Protein AF-A0AAD9QFM6-F1 (afdb_monomer_lite)

Radius of gyration: 26.74 Å; chains: 1; bounding box: 71×68×69 Å

pLDDT: mean 71.17, std 21.09, range [20.44, 95.56]

Secondary structure (DSSP, 8-state):
----------S----TT-SS-EEEEEESSSS-EEEEEEEETT-SSEEEEHHHHHHHTT-SS---B----EEEPTTS-EEE--EEEEEEEEETTEEEEEEEEEESSSPPPEEEHHHHHHTTSS----------SS----THHHHHTGGGGSSS---SS-------TT--S---------TTGGG-S---S-SSHHHHS--HHHHHHHHHHHHT-HHHHHHHHHHHH---SSGGGS-TTTGGGGGGGGGEEEETTEEEETTEEE--HHHHHHHHHHHHTT---HHHHHHHHHTTEE-TTHHHHHHHHHHT-HHHHHHHHHHHTT--

InterPro domains:
  IPR041588 Integrase zinc-binding domain [PF17921] (263-317)

Organism: Acropora cervicornis (NCBI:txid6130)

Sequence (324 aa):
MYKRSSELGADGKIDARNKQGSSVVETDENWETLVQCQLDTGATCNVMSFDKLCEIKQSGKPGMQPTTSKLRLYDGSMVQALGECDLQCKYKGNQHLLNFKIISGSQQPLLSGETCTGMGLITVHVVNSINMSQASMPLDVLTKYKDVFEGLGCLPGEYHLEVDPSCTDPPKHCSRPEHEEVCRLNLESVNAAEFLRISSDGLKNIQRLTEADNQLQLLRMTVLRGWPETKQEIEPLIAEYWTYRDEIGVYNGVLYKGDRVIVPTALRREMMKRIHASHQGQQACLRRATGALFWPGMSSQIKEAVSNCSLCAEYQTQRSRKNH

Foldseek 3Di:
DDDDDDDDDPDPDPPQPPPFLWDWWQFDPVSPDTAIAGEDAPDPAKADEPVVQCVRVVHPDDDFADDQDWDQDPVRDIFGFPGKDWTWIDDPRDIDTGIYGYGHDDDGIYDYSVRCCVNVVDPPPPPPPDPDPDDDDPPPPCVVVVVCVPDPRDDPDDDDDDDDPVCPDDPPPLPPPPVPPVPDDDDDDDDLLVVLVPRPVSVVVQLVLCVVAPLSVLVQVCLVVDPDPDLVPDDPSPSLCVVQSSQWDADPNFIDRRQATEGRPVCLVVNLCSLPVVLQELVSSLVSCVVHHDDRCSSVSSNVSLVPDPSNVVNVVVVVVVVD

Structure (mmCIF, N/CA/C/O backbone):
data_AF-A0AAD9QFM6-F1
#
_entry.id   AF-A0AAD9QFM6-F1
#
loop_
_atom_site.group_PDB
_atom_site.id
_atom_site.type_symbol
_atom_site.label_atom_id
_atom_site.label_alt_id
_atom_site.label_comp_id
_atom_site.label_asym_id
_atom_site.label_entity_id
_atom_site.label_seq_id
_atom_site.pdbx_PDB_ins_code
_atom_site.Cartn_x
_atom_site.Cartn_y
_atom_site.Cartn_z
_atom_site.occupancy
_atom_site.B_iso_or_equiv
_atom_site.auth_seq_id
_atom_site.auth_comp_id
_atom_site.auth_asym_id
_atom_site.auth_atom_id
_atom_site.pdbx_PDB_model_num
ATOM 1 N N . MET A 1 1 ? -31.263 30.278 0.576 1.00 31.59 1 MET A N 1
ATOM 2 C CA . MET A 1 1 ? -32.022 29.096 1.036 1.00 31.59 1 MET A CA 1
ATOM 3 C C . MET A 1 1 ? -31.603 27.911 0.182 1.00 31.59 1 MET A C 1
ATOM 5 O O . MET A 1 1 ? -32.040 27.799 -0.954 1.00 31.59 1 MET A O 1
ATOM 9 N N . TYR A 1 2 ? -30.658 27.111 0.674 1.00 20.44 2 TYR A N 1
ATOM 10 C CA . TYR A 1 2 ? -30.119 25.966 -0.058 1.00 20.44 2 TYR A CA 1
ATOM 11 C C . TYR A 1 2 ? -30.991 24.730 0.190 1.00 20.44 2 TYR A C 1
ATOM 13 O O . TYR A 1 2 ? -31.122 24.278 1.321 1.00 20.44 2 TYR A O 1
ATOM 21 N N . LYS A 1 3 ? -31.557 24.182 -0.887 1.00 24.42 3 LYS A N 1
ATOM 22 C CA . LYS A 1 3 ? -31.909 22.764 -1.009 1.00 24.42 3 LYS A CA 1
ATOM 23 C C . LYS A 1 3 ? -30.870 22.127 -1.927 1.00 24.42 3 LYS A C 1
ATOM 25 O O . LYS A 1 3 ? -30.669 22.632 -3.029 1.00 24.42 3 LYS A O 1
ATOM 30 N N . ARG A 1 4 ? -30.290 20.999 -1.523 1.00 22.81 4 ARG A N 1
ATOM 31 C CA . ARG A 1 4 ? -29.883 19.935 -2.450 1.00 22.81 4 ARG A CA 1
ATOM 32 C C . ARG A 1 4 ? -29.953 18.594 -1.732 1.00 22.81 4 ARG A C 1
ATOM 34 O O . ARG A 1 4 ? -29.189 18.330 -0.812 1.00 22.81 4 ARG A O 1
ATOM 41 N N . SER A 1 5 ? -30.930 17.806 -2.158 1.00 23.50 5 SER A N 1
ATOM 42 C CA . SER A 1 5 ? -31.033 16.378 -1.903 1.00 23.50 5 SER A CA 1
ATOM 43 C C . SER A 1 5 ? -30.154 15.605 -2.885 1.00 23.50 5 SER A C 1
ATOM 45 O O . SER A 1 5 ? -29.892 16.087 -3.986 1.00 23.50 5 SER A O 1
ATOM 47 N N . SER A 1 6 ? -29.823 14.390 -2.439 1.00 26.39 6 SER A N 1
ATOM 48 C CA . SER A 1 6 ? -29.461 13.179 -3.185 1.00 26.39 6 SER A CA 1
ATOM 49 C C . SER A 1 6 ? -28.177 13.192 -4.011 1.00 26.39 6 SER A C 1
ATOM 51 O O . SER A 1 6 ? -28.136 13.785 -5.079 1.00 26.39 6 SER A O 1
ATOM 53 N N . GLU A 1 7 ? -27.213 12.376 -3.579 1.00 25.12 7 GLU A N 1
ATOM 54 C CA . GLU A 1 7 ? -26.834 11.180 -4.341 1.00 25.12 7 GLU A CA 1
ATOM 55 C C . GLU A 1 7 ? -26.183 10.135 -3.420 1.00 25.12 7 GLU A C 1
ATOM 57 O O . GLU A 1 7 ? -25.244 10.413 -2.676 1.00 25.12 7 GLU A O 1
ATOM 62 N N . LEU A 1 8 ? -26.766 8.934 -3.444 1.00 29.81 8 LEU A N 1
ATOM 63 C CA . LEU A 1 8 ? -26.258 7.711 -2.838 1.00 29.81 8 LEU A CA 1
ATOM 64 C C . LEU A 1 8 ? -24.982 7.272 -3.564 1.00 29.81 8 LEU A C 1
ATOM 66 O O . LEU A 1 8 ? -24.991 7.094 -4.778 1.00 29.81 8 LEU A O 1
ATOM 70 N N . GLY A 1 9 ? -23.922 7.016 -2.803 1.00 25.25 9 GLY A N 1
ATOM 71 C CA . GLY A 1 9 ? -22.756 6.250 -3.235 1.00 25.25 9 GLY A CA 1
ATOM 72 C C . GLY A 1 9 ? -22.675 4.954 -2.438 1.00 25.25 9 GLY A C 1
ATOM 73 O O . GLY A 1 9 ? -21.814 4.809 -1.577 1.00 25.25 9 GLY A O 1
ATOM 74 N N . ALA A 1 10 ? -23.616 4.042 -2.682 1.00 30.64 10 ALA A N 1
ATOM 75 C CA . ALA A 1 10 ? -23.521 2.657 -2.249 1.00 30.64 10 ALA A CA 1
ATOM 76 C C . ALA A 1 10 ? -22.511 1.959 -3.162 1.00 30.64 10 ALA A C 1
ATOM 78 O O . ALA A 1 10 ? -22.858 1.593 -4.272 1.00 30.64 10 ALA A O 1
ATOM 79 N N . ASP A 1 11 ? -21.254 1.883 -2.734 1.00 26.08 11 ASP A N 1
ATOM 80 C CA . ASP A 1 11 ? -20.303 0.843 -3.126 1.00 26.08 11 ASP A CA 1
ATOM 81 C C . ASP A 1 11 ? -19.011 1.065 -2.348 1.00 26.08 11 ASP A C 1
ATOM 83 O O . ASP A 1 11 ? -18.401 2.133 -2.410 1.00 26.08 11 ASP A O 1
ATOM 87 N N . GLY A 1 12 ? -18.595 0.041 -1.603 1.00 32.97 12 GLY A N 1
ATOM 88 C CA . GLY A 1 12 ? -17.368 0.015 -0.814 1.00 32.97 12 GLY A CA 1
ATOM 89 C C . GLY A 1 12 ? -16.111 0.099 -1.677 1.00 32.97 12 GLY A C 1
ATOM 90 O O . GLY A 1 12 ? -15.371 -0.873 -1.809 1.00 32.97 12 GLY A O 1
ATOM 91 N N . LYS A 1 13 ? -15.841 1.278 -2.235 1.00 24.27 13 LYS A N 1
ATOM 92 C CA . LYS A 1 13 ? -14.540 1.659 -2.765 1.00 24.27 13 LYS A CA 1
ATOM 93 C C . LYS A 1 13 ? -13.751 2.302 -1.641 1.00 24.27 13 LYS A C 1
ATOM 95 O O . LYS A 1 13 ? -14.141 3.317 -1.080 1.00 24.27 13 LYS A O 1
ATOM 100 N N . ILE A 1 14 ? -12.616 1.685 -1.348 1.00 32.84 14 ILE A N 1
ATOM 101 C CA . ILE A 1 14 ? -11.506 2.268 -0.600 1.00 32.84 14 ILE A CA 1
ATOM 102 C C . ILE A 1 14 ? -11.164 3.614 -1.257 1.00 32.84 14 ILE A C 1
ATOM 104 O O . ILE A 1 14 ? -10.519 3.646 -2.315 1.00 32.84 14 ILE A O 1
ATOM 108 N N . ASP A 1 15 ? -11.679 4.698 -0.667 1.00 30.05 15 ASP A N 1
ATOM 109 C CA . ASP A 1 15 ? -11.383 6.072 -1.052 1.00 30.05 15 ASP A CA 1
ATOM 110 C C . ASP A 1 15 ? -9.945 6.347 -0.649 1.00 30.05 15 ASP A C 1
ATOM 112 O O . ASP A 1 15 ? -9.576 6.486 0.519 1.00 30.05 15 ASP A O 1
ATOM 116 N N . ALA A 1 16 ? -9.086 6.327 -1.650 1.00 32.59 16 ALA A N 1
ATOM 117 C CA . ALA A 1 16 ? -7.664 6.260 -1.446 1.00 32.59 16 ALA A CA 1
ATOM 118 C C . ALA A 1 16 ? -7.040 7.661 -1.303 1.00 32.59 16 ALA A C 1
ATOM 120 O O . ALA A 1 16 ? -5.919 7.919 -1.748 1.00 32.59 16 ALA A O 1
ATOM 121 N N . ARG A 1 17 ? -7.796 8.555 -0.654 1.00 31.19 17 ARG A N 1
ATOM 122 C CA . ARG A 1 17 ? -7.387 9.882 -0.179 1.00 31.19 17 ARG A CA 1
ATOM 123 C C . ARG A 1 17 ? -7.079 9.916 1.320 1.00 31.19 17 ARG A C 1
ATOM 125 O O . ARG A 1 17 ? -6.485 10.893 1.768 1.00 31.19 17 ARG A O 1
ATOM 132 N N . ASN A 1 18 ? -7.409 8.871 2.084 1.00 35.62 18 ASN A N 1
ATOM 133 C CA . ASN A 1 18 ? -7.131 8.830 3.519 1.00 35.62 18 ASN A CA 1
ATOM 134 C C . ASN A 1 18 ? -5.796 8.110 3.792 1.00 35.62 18 ASN A C 1
ATOM 136 O O . ASN A 1 18 ? -5.703 6.888 3.733 1.00 35.62 18 ASN A O 1
ATOM 140 N N . LYS A 1 19 ? -4.730 8.888 4.011 1.00 37.84 19 LYS A N 1
ATOM 141 C CA . LYS A 1 19 ? -3.330 8.424 4.129 1.00 37.84 19 LYS A CA 1
ATOM 142 C C . LYS A 1 19 ? -2.979 7.733 5.459 1.00 37.84 19 LYS A C 1
ATOM 144 O O . LYS A 1 19 ? -1.814 7.455 5.708 1.00 37.84 19 LYS A O 1
ATOM 149 N N . GLN A 1 20 ? -3.971 7.408 6.276 1.00 47.69 20 GLN A N 1
ATOM 150 C CA . GLN A 1 20 ? -3.873 6.474 7.394 1.00 47.69 20 GLN A CA 1
ATOM 151 C C . GLN A 1 20 ? -5.040 5.511 7.216 1.00 47.69 20 GLN A C 1
ATOM 153 O O . GLN A 1 20 ? -6.180 5.967 7.076 1.00 47.69 20 GLN A O 1
ATOM 158 N N . GLY A 1 21 ? -4.761 4.205 7.148 1.00 64.50 21 GLY A N 1
ATOM 159 C CA . GLY A 1 2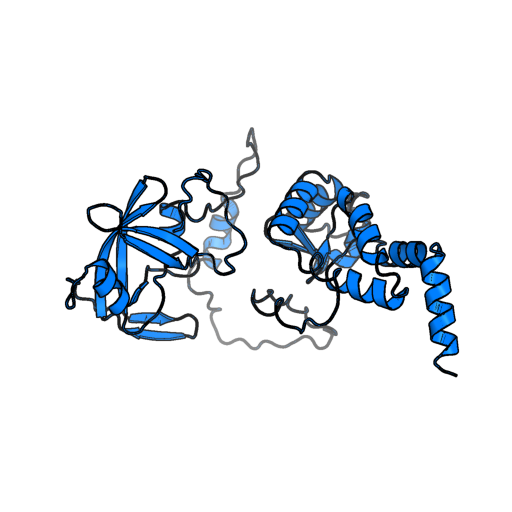1 ? -5.807 3.188 7.089 1.00 64.50 21 GLY A CA 1
ATOM 160 C C . GLY A 1 21 ? -6.765 3.444 8.241 1.00 64.50 21 GLY A C 1
ATOM 161 O O . GLY A 1 21 ? -6.399 3.284 9.395 1.00 64.50 21 GLY A O 1
ATOM 162 N N . SER A 1 22 ? -7.947 3.959 7.941 1.00 75.44 22 SER A N 1
ATOM 163 C CA . SER A 1 22 ? -8.951 4.302 8.935 1.00 75.44 22 SER A CA 1
ATOM 164 C C . SER A 1 22 ? -10.303 3.892 8.398 1.00 75.44 22 SER A C 1
ATOM 166 O O . SER A 1 22 ? -10.545 3.896 7.188 1.00 75.44 22 SER A O 1
ATOM 168 N N . SER A 1 23 ? -11.169 3.470 9.302 1.00 82.94 23 SER A N 1
ATOM 169 C CA . SER A 1 23 ? -12.522 3.063 8.970 1.00 82.94 23 SER A CA 1
ATOM 170 C C . SER A 1 23 ? -13.498 3.652 9.959 1.00 82.94 23 SER A C 1
ATOM 172 O O . SER A 1 23 ? -13.123 4.049 11.058 1.00 82.94 23 SER A O 1
ATOM 174 N N . VAL A 1 24 ? -14.753 3.720 9.545 1.00 86.75 24 VAL A N 1
ATOM 175 C CA . VAL A 1 24 ? -15.836 4.205 10.387 1.00 86.75 24 VAL A CA 1
ATOM 176 C C . VAL A 1 24 ? -16.644 3.002 10.833 1.00 86.75 24 VAL A C 1
ATOM 178 O O . VAL A 1 24 ? -17.086 2.210 9.999 1.00 86.75 24 VAL A O 1
ATOM 181 N N . VAL A 1 25 ? -16.814 2.870 12.143 1.00 88.44 25 VAL A N 1
ATOM 182 C CA . VAL A 1 25 ? -17.727 1.902 12.747 1.00 88.44 25 VAL A CA 1
ATOM 183 C C . VAL A 1 25 ? -18.938 2.643 13.298 1.00 88.44 25 VAL A C 1
ATOM 185 O O . VAL A 1 25 ? -18.810 3.724 13.871 1.00 88.44 25 VAL A O 1
ATOM 188 N N . GLU A 1 26 ? -20.115 2.068 13.093 1.00 90.12 26 GLU A N 1
ATOM 189 C CA . GLU A 1 26 ? -21.359 2.516 13.716 1.00 90.12 26 GLU A CA 1
ATOM 190 C C . GLU A 1 26 ? -21.404 1.946 15.141 1.00 90.12 26 GLU A C 1
ATOM 192 O O . GLU A 1 26 ? -21.047 0.789 15.350 1.00 90.12 26 GLU A O 1
ATOM 197 N N . THR A 1 27 ? -21.827 2.721 16.130 1.00 90.19 27 THR A N 1
ATOM 198 C CA . THR A 1 27 ? -22.023 2.268 17.518 1.00 90.19 27 THR A CA 1
ATOM 199 C C . THR A 1 27 ? -23.278 2.914 18.100 1.00 90.19 27 THR A C 1
ATOM 201 O O . THR A 1 27 ? -23.984 3.578 17.354 1.00 90.19 27 THR A O 1
ATOM 204 N N . ASP A 1 28 ? -23.510 2.746 19.405 1.00 84.06 28 ASP A N 1
ATOM 205 C CA . ASP A 1 28 ? -24.742 3.041 20.149 1.00 84.06 28 ASP A CA 1
ATOM 206 C C . ASP A 1 28 ? -25.899 2.056 19.888 1.00 84.06 28 ASP A C 1
ATOM 208 O O . ASP A 1 28 ? -25.755 1.084 19.149 1.00 84.06 28 ASP A O 1
ATOM 212 N N . GLU A 1 29 ? -27.021 2.248 20.589 1.00 83.12 29 GLU A N 1
ATOM 213 C CA . GLU A 1 29 ? -28.195 1.364 20.510 1.00 83.12 29 GLU A CA 1
ATOM 214 C C . GLU A 1 29 ? -28.931 1.462 19.158 1.00 83.12 29 GLU A C 1
ATOM 216 O O . GLU A 1 29 ? -29.588 0.505 18.744 1.00 83.12 29 GLU A O 1
ATOM 221 N N . ASN A 1 30 ? -28.792 2.591 18.455 1.00 84.88 30 ASN A N 1
ATOM 222 C CA . ASN A 1 30 ? -29.472 2.916 17.199 1.00 84.88 30 ASN A CA 1
ATOM 223 C C . ASN A 1 30 ? -28.549 2.864 15.965 1.00 84.88 30 ASN A C 1
ATOM 225 O O . ASN A 1 30 ? -29.042 2.988 14.843 1.00 84.88 30 ASN A O 1
ATOM 229 N N . TRP A 1 31 ? -27.243 2.636 16.141 1.00 88.38 31 TRP A N 1
ATOM 230 C CA . TRP A 1 31 ? -26.212 2.660 15.095 1.00 88.38 31 TRP A CA 1
ATOM 231 C C . TRP A 1 31 ? -26.016 4.034 14.436 1.00 88.38 31 TRP A C 1
ATOM 233 O O . TRP A 1 31 ? -25.630 4.111 13.268 1.00 88.38 31 TRP A O 1
ATOM 243 N N . GLU A 1 32 ? -26.285 5.119 15.165 1.00 86.44 32 GLU A N 1
ATOM 244 C CA . GLU A 1 32 ? -26.204 6.492 14.638 1.00 86.44 32 GLU A CA 1
ATOM 245 C C . GLU A 1 32 ? -24.851 7.153 14.926 1.00 86.44 32 GLU A C 1
ATOM 247 O O . GLU A 1 32 ? -24.374 7.988 14.150 1.00 86.44 32 GLU A O 1
ATOM 252 N N . THR A 1 33 ? -24.197 6.764 16.021 1.00 86.38 33 THR A N 1
ATOM 253 C CA . THR A 1 33 ? -22.888 7.291 16.395 1.00 86.38 33 THR A CA 1
ATOM 254 C C . THR A 1 33 ? -21.806 6.683 15.510 1.00 86.38 33 THR A C 1
ATOM 256 O O . THR A 1 33 ? -21.520 5.488 15.560 1.00 86.38 33 THR A O 1
ATOM 259 N N . LEU A 1 34 ? -21.158 7.529 14.712 1.00 88.12 34 LEU A N 1
ATOM 260 C CA . LEU A 1 34 ? -20.063 7.140 13.828 1.00 88.12 34 LEU A CA 1
ATOM 261 C C . LEU A 1 34 ? -18.714 7.381 14.503 1.00 88.12 34 LEU A C 1
ATOM 263 O O . LEU A 1 34 ? -18.361 8.513 14.839 1.00 88.12 34 LEU A O 1
ATOM 267 N N . VAL A 1 35 ? -17.926 6.320 14.655 1.00 88.00 35 VAL A N 1
ATOM 268 C CA . VAL A 1 35 ? -16.596 6.378 15.262 1.00 88.00 35 VAL A CA 1
ATOM 269 C C . VAL A 1 35 ? -15.550 6.098 14.196 1.00 88.00 35 VAL A C 1
ATOM 271 O O . VAL A 1 35 ? -15.473 4.999 13.652 1.00 88.00 35 VAL A O 1
ATOM 274 N N . GLN A 1 36 ? -14.731 7.104 13.893 1.00 89.38 36 GLN A N 1
ATOM 275 C CA . GLN A 1 36 ? -13.569 6.930 13.031 1.00 89.38 36 GLN A CA 1
ATOM 276 C C . GLN A 1 36 ? -12.432 6.291 13.830 1.00 89.38 36 GLN A C 1
ATOM 278 O O . GLN A 1 36 ? -11.936 6.882 14.791 1.00 89.38 36 GLN A O 1
ATOM 283 N N . CYS A 1 37 ? -12.009 5.109 13.399 1.00 88.31 37 CYS A N 1
ATOM 284 C CA . CYS A 1 37 ? -10.926 4.351 14.002 1.00 88.31 37 CYS A CA 1
ATOM 285 C C . CYS A 1 37 ? -9.737 4.240 13.049 1.00 88.31 37 CYS A C 1
ATOM 287 O O . CYS A 1 37 ? -9.914 4.019 11.849 1.00 88.31 37 CYS A O 1
ATOM 289 N N . GLN A 1 38 ? -8.527 4.323 13.590 1.00 89.75 38 GLN A N 1
ATOM 290 C CA . GLN A 1 38 ? -7.296 3.953 12.900 1.00 89.75 38 GLN A CA 1
ATOM 291 C C . GLN A 1 38 ? -7.152 2.429 12.881 1.00 89.75 38 GLN A C 1
ATOM 293 O O . GLN A 1 38 ? -7.460 1.754 13.861 1.00 89.75 38 GLN A O 1
ATOM 298 N N . LEU A 1 39 ? -6.715 1.885 11.752 1.00 87.62 39 LEU A N 1
ATOM 299 C CA . LEU A 1 39 ? -6.469 0.463 11.557 1.00 87.62 39 LEU A CA 1
ATOM 300 C C . LEU A 1 39 ? -4.980 0.210 11.761 1.00 87.62 39 LEU A C 1
ATOM 302 O O . LEU A 1 39 ? -4.164 0.674 10.962 1.00 87.62 39 LEU A O 1
ATOM 306 N N . ASP A 1 40 ? -4.634 -0.536 12.804 1.00 83.56 40 ASP A N 1
ATOM 307 C CA . ASP A 1 40 ? -3.248 -0.872 13.106 1.00 83.56 40 ASP A CA 1
ATOM 308 C C . ASP A 1 40 ? -3.071 -2.390 13.155 1.00 83.56 40 ASP A C 1
AT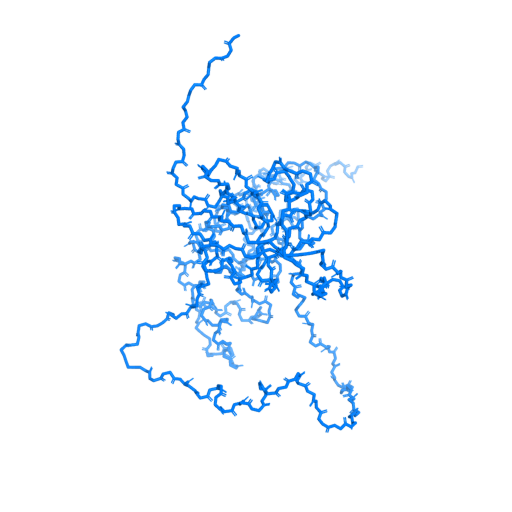OM 310 O O . ASP A 1 40 ? -3.428 -3.068 14.119 1.00 83.56 40 ASP A O 1
ATOM 314 N N . THR A 1 41 ? -2.485 -2.935 12.088 1.00 75.75 41 THR A N 1
ATOM 315 C CA . THR A 1 41 ? -2.183 -4.366 11.976 1.00 75.75 41 THR A CA 1
ATOM 316 C C . THR A 1 41 ? -1.094 -4.839 12.934 1.00 75.75 41 THR A C 1
ATOM 318 O O . THR A 1 41 ? -0.984 -6.041 13.155 1.00 75.75 41 THR A O 1
ATOM 321 N N . GLY A 1 42 ? -0.269 -3.929 13.461 1.00 77.38 42 GLY A N 1
ATOM 322 C CA . GLY A 1 42 ? 0.782 -4.239 14.431 1.00 77.38 42 GLY A CA 1
ATOM 323 C C . GLY A 1 42 ? 0.294 -4.213 15.879 1.00 77.38 42 GLY A C 1
ATOM 324 O O . GLY A 1 42 ? 0.966 -4.748 16.761 1.00 77.38 42 GLY A O 1
ATOM 325 N N . ALA A 1 43 ? -0.876 -3.625 16.135 1.00 82.50 43 ALA A N 1
ATOM 326 C CA . ALA A 1 43 ? -1.446 -3.551 17.469 1.00 82.50 43 ALA A CA 1
ATOM 327 C C . ALA A 1 43 ? -2.101 -4.871 17.894 1.00 82.50 43 ALA A C 1
ATOM 329 O O . ALA A 1 43 ? -2.829 -5.515 17.135 1.00 82.50 43 ALA A O 1
ATOM 330 N N . THR A 1 44 ? -1.892 -5.232 19.161 1.00 86.56 44 THR A N 1
ATOM 331 C CA . THR A 1 44 ? -2.439 -6.444 19.792 1.00 86.56 44 THR A CA 1
ATOM 332 C C . THR A 1 44 ? -3.800 -6.229 20.451 1.00 86.56 44 THR A C 1
ATOM 334 O O . THR A 1 44 ? -4.487 -7.196 20.757 1.00 86.56 44 THR A O 1
ATOM 337 N N . CYS A 1 45 ? -4.215 -4.982 20.685 1.00 89.62 45 CYS A N 1
ATOM 338 C CA . CYS A 1 45 ? -5.491 -4.664 21.325 1.00 89.62 45 CYS A CA 1
ATOM 339 C C . CYS A 1 45 ? -6.096 -3.371 20.773 1.00 89.62 45 CYS A C 1
ATOM 341 O O . CYS A 1 45 ? -5.384 -2.533 20.218 1.00 89.62 45 CYS A O 1
ATOM 343 N N . ASN A 1 46 ? -7.416 -3.225 20.910 1.00 93.38 46 ASN A N 1
ATOM 344 C CA . ASN A 1 46 ? -8.098 -1.987 20.550 1.00 93.38 46 ASN A CA 1
ATOM 345 C C . ASN A 1 46 ? -7.908 -0.958 21.664 1.00 93.38 46 ASN A C 1
ATOM 347 O O . ASN A 1 46 ? -7.972 -1.296 22.850 1.00 93.38 46 ASN A O 1
ATOM 351 N N . VAL A 1 47 ? -7.722 0.303 21.287 1.00 93.12 47 VAL A N 1
ATOM 352 C CA . VAL A 1 47 ? -7.455 1.392 22.232 1.00 93.12 47 VAL A CA 1
ATOM 353 C C . VAL A 1 47 ? -8.374 2.568 21.937 1.00 93.12 47 VAL A C 1
ATOM 355 O O . VAL A 1 47 ? -8.630 2.889 20.779 1.00 93.12 47 VAL A O 1
ATOM 358 N N . MET A 1 48 ? -8.890 3.214 22.980 1.00 93.44 48 MET A N 1
ATOM 359 C CA . MET A 1 48 ? -9.745 4.396 22.862 1.00 93.44 48 MET A CA 1
ATOM 360 C C . MET A 1 48 ? -9.442 5.393 23.984 1.00 93.44 48 MET A C 1
ATOM 362 O O . MET A 1 48 ? -9.122 5.009 25.107 1.00 93.44 48 MET A O 1
ATOM 366 N N . SER A 1 49 ? -9.544 6.686 23.688 1.00 92.44 49 SER A N 1
ATOM 367 C CA . SER A 1 49 ? -9.440 7.736 24.701 1.00 92.44 49 SER A CA 1
ATOM 368 C C . SER A 1 49 ? -10.687 7.801 25.583 1.00 92.44 49 SER A C 1
ATOM 370 O O . SER A 1 49 ? -11.812 7.618 25.114 1.00 92.44 49 SER A O 1
ATOM 372 N N . PHE A 1 50 ? -10.496 8.115 26.865 1.00 91.38 50 PHE A N 1
ATOM 373 C CA . PHE A 1 50 ? -11.600 8.333 27.804 1.00 91.38 50 PHE A CA 1
ATOM 374 C C . PHE A 1 50 ? -12.565 9.426 27.322 1.00 91.38 50 PHE A C 1
ATOM 376 O O . PHE A 1 50 ? -13.779 9.254 27.417 1.00 91.38 50 PHE A O 1
ATOM 383 N N . ASP A 1 51 ? -12.039 10.504 26.736 1.00 89.31 51 ASP A N 1
ATOM 384 C CA . ASP A 1 51 ? -12.842 11.612 26.209 1.00 89.31 51 ASP A CA 1
ATOM 385 C C . ASP A 1 51 ? -13.764 11.137 25.077 1.00 89.31 51 ASP A C 1
ATOM 387 O O . ASP A 1 51 ? -14.967 11.395 25.097 1.00 89.31 51 ASP A O 1
ATOM 391 N N . LYS A 1 52 ? -13.233 10.339 24.140 1.00 90.56 52 LYS A N 1
ATOM 392 C CA . LYS A 1 52 ? -14.028 9.759 23.051 1.00 90.56 52 LYS A CA 1
ATOM 393 C C . LYS A 1 52 ? -15.083 8.782 23.570 1.00 90.56 52 LYS A C 1
ATOM 395 O O . LYS A 1 52 ? -16.194 8.755 23.047 1.00 90.56 52 LYS A O 1
ATOM 400 N N . LEU A 1 53 ? -14.774 8.006 24.609 1.00 91.25 53 LEU A N 1
ATOM 401 C CA . LEU A 1 53 ? -15.761 7.130 25.241 1.00 91.25 53 LEU A CA 1
ATOM 402 C C . LEU A 1 53 ? -16.897 7.934 25.896 1.00 91.25 53 LEU A C 1
ATOM 404 O O . LEU A 1 53 ? -18.060 7.550 25.772 1.00 91.25 53 LEU A O 1
ATOM 408 N N . CYS A 1 54 ? -16.576 9.051 26.556 1.00 89.94 54 CYS A N 1
ATOM 409 C CA . CYS A 1 54 ? -17.575 9.960 27.119 1.00 89.94 54 CYS A CA 1
ATOM 410 C C . CYS A 1 54 ? -18.488 10.542 26.034 1.00 89.94 54 CYS A C 1
ATOM 412 O O . CYS A 1 54 ? -19.702 10.595 26.229 1.00 89.94 54 CYS A O 1
ATOM 414 N N . GLU A 1 55 ? -17.916 10.933 24.888 1.00 88.81 55 GLU A N 1
ATOM 415 C CA . GLU A 1 55 ? -18.670 11.404 23.720 1.00 88.81 55 GLU A CA 1
ATOM 416 C C . GLU A 1 55 ? -19.633 10.327 23.203 1.00 88.81 55 GLU A C 1
ATOM 418 O O . GLU A 1 55 ? -20.823 10.593 23.051 1.00 88.81 55 GLU A O 1
ATOM 423 N N . ILE A 1 56 ? -19.142 9.099 22.994 1.00 88.44 56 ILE A N 1
ATOM 424 C CA . ILE A 1 56 ? -19.941 7.978 22.472 1.00 88.44 56 ILE A CA 1
ATOM 425 C C . ILE A 1 56 ? -21.082 7.615 23.426 1.00 88.44 56 ILE A C 1
ATOM 427 O O . ILE A 1 56 ? -22.209 7.386 23.000 1.00 88.44 56 ILE A O 1
ATOM 431 N N . LYS A 1 57 ? -20.801 7.545 24.731 1.00 87.81 57 LYS A N 1
ATOM 432 C CA . LYS A 1 57 ? -21.798 7.177 25.746 1.00 87.81 57 LYS A CA 1
ATOM 433 C C . LYS A 1 57 ? -22.650 8.361 26.209 1.00 87.81 57 LYS A C 1
ATOM 435 O O . LYS A 1 57 ? -23.486 8.168 27.088 1.00 87.81 57 LYS A O 1
ATOM 440 N N . GLN A 1 58 ? -22.409 9.565 25.677 1.00 86.62 58 GLN A N 1
ATOM 441 C CA . GLN A 1 58 ? -23.044 10.822 26.091 1.00 86.62 58 GLN A CA 1
ATOM 442 C C . GLN A 1 58 ? -23.076 10.989 27.625 1.00 86.62 58 GLN A C 1
ATOM 444 O O . GLN A 1 58 ? -24.054 11.449 28.213 1.00 86.62 58 GLN A O 1
ATOM 449 N N . SER A 1 59 ? -21.993 10.576 28.292 1.00 85.00 59 SER A N 1
ATOM 450 C CA . SER A 1 59 ? -21.885 10.511 29.751 1.00 85.00 59 SER A CA 1
ATOM 451 C C . SER A 1 59 ? -20.506 10.972 30.200 1.00 85.00 59 SER A C 1
ATOM 453 O O . SER A 1 59 ? -19.497 10.497 29.693 1.00 85.00 59 SER A O 1
ATOM 455 N N . GLY A 1 60 ? -20.447 11.849 31.207 1.00 82.31 60 GLY A N 1
ATOM 456 C CA . GLY A 1 60 ? -19.180 12.294 31.805 1.00 82.31 60 GLY A CA 1
ATOM 457 C C . GLY A 1 60 ? -18.499 11.248 32.700 1.00 82.31 60 GLY A C 1
ATOM 458 O O . GLY A 1 60 ? -17.396 11.482 33.189 1.00 82.31 60 GLY A O 1
ATOM 459 N N . LYS A 1 61 ? -19.161 10.112 32.959 1.00 84.88 61 LYS A N 1
ATOM 460 C CA . LYS A 1 61 ? -18.623 8.970 33.715 1.00 84.88 61 LYS A CA 1
ATOM 461 C C . LYS A 1 61 ? -19.102 7.665 33.069 1.00 84.88 61 LYS A C 1
ATOM 463 O O . LYS A 1 61 ? -20.021 7.032 33.593 1.00 84.88 61 LYS A O 1
ATOM 468 N N . PRO A 1 62 ? -18.541 7.278 31.913 1.00 87.94 62 PRO A N 1
ATOM 469 C CA . PRO A 1 62 ? -18.904 6.027 31.264 1.00 87.94 62 PRO A CA 1
ATOM 470 C C . PRO A 1 62 ? -18.521 4.834 32.151 1.00 87.94 62 PRO A C 1
ATOM 472 O O . PRO A 1 62 ? -17.488 4.847 32.823 1.00 87.94 62 PRO A O 1
ATOM 475 N N . GLY A 1 63 ? -19.364 3.798 32.161 1.00 88.56 63 GLY A N 1
ATOM 476 C CA . GLY A 1 63 ? -19.068 2.549 32.861 1.00 88.56 63 GLY A CA 1
ATOM 477 C C . GLY A 1 63 ? -17.883 1.830 32.213 1.00 88.56 63 GLY A C 1
ATOM 478 O O . GLY A 1 63 ? -17.877 1.618 31.001 1.00 88.56 63 GLY A O 1
ATOM 479 N N . MET A 1 64 ? -16.890 1.459 33.019 1.00 93.38 64 MET A N 1
ATOM 480 C CA . MET A 1 64 ? -15.693 0.737 32.584 1.00 93.38 64 MET A CA 1
ATOM 481 C C . MET A 1 64 ? -15.365 -0.372 33.579 1.00 93.38 64 MET A C 1
ATOM 483 O O . MET A 1 64 ? -15.560 -0.212 34.785 1.00 93.38 64 MET A O 1
ATOM 487 N N . GLN A 1 65 ? -14.833 -1.478 33.071 1.00 93.94 65 GLN A N 1
ATOM 488 C CA . GLN A 1 65 ? -14.293 -2.552 33.888 1.00 93.94 65 GLN A CA 1
ATOM 489 C C . GLN A 1 65 ? -12.891 -2.171 34.394 1.00 93.94 65 GLN A C 1
ATOM 491 O O . GLN A 1 65 ? -12.092 -1.637 33.614 1.00 93.94 65 GLN A O 1
ATOM 496 N N . PRO A 1 66 ? -12.562 -2.423 35.675 1.00 91.69 66 PRO A N 1
ATOM 497 C CA . PRO A 1 66 ? -11.218 -2.200 36.197 1.00 91.69 66 PRO A CA 1
ATOM 498 C C . PRO A 1 66 ? -10.180 -3.050 35.460 1.00 91.69 66 PRO A C 1
ATOM 500 O O . PRO A 1 66 ? -10.431 -4.211 35.143 1.00 91.69 66 PRO A O 1
ATOM 503 N N . THR A 1 67 ? -8.984 -2.502 35.244 1.00 90.38 67 THR A N 1
ATOM 504 C CA . THR A 1 67 ? -7.871 -3.238 34.635 1.00 90.38 67 THR A CA 1
ATOM 505 C C . THR A 1 67 ? -6.539 -2.849 35.253 1.00 90.38 67 THR A C 1
ATOM 507 O O . THR A 1 67 ? -6.331 -1.709 35.666 1.00 90.38 67 THR A O 1
ATOM 510 N N . THR A 1 68 ? -5.615 -3.803 35.295 1.00 87.25 68 THR A N 1
ATOM 511 C CA . THR A 1 68 ? -4.210 -3.577 35.663 1.00 87.25 68 THR A CA 1
ATOM 512 C C . THR A 1 68 ? -3.300 -3.511 34.435 1.00 87.25 68 THR A C 1
ATOM 514 O O . THR A 1 68 ? -2.087 -3.345 34.571 1.00 87.25 68 THR A O 1
ATOM 517 N N . SER A 1 69 ? -3.873 -3.597 33.230 1.00 83.69 69 SER A N 1
ATOM 518 C CA . SER A 1 69 ? -3.139 -3.676 31.967 1.00 83.69 69 SER A CA 1
ATOM 519 C C . SER A 1 69 ? -2.244 -2.456 31.725 1.00 83.69 69 SER A C 1
ATOM 521 O O . SER A 1 69 ? -2.698 -1.310 31.763 1.00 83.69 69 SER A O 1
ATOM 523 N N . LYS A 1 70 ? -0.972 -2.716 31.410 1.00 86.56 70 LYS A N 1
ATOM 524 C CA . LYS A 1 70 ? -0.015 -1.718 30.916 1.00 86.56 70 LYS A CA 1
ATOM 525 C C . LYS A 1 70 ? 0.226 -1.949 29.431 1.00 86.56 70 LYS A C 1
ATOM 527 O O . LYS A 1 70 ? 0.592 -3.051 29.031 1.00 86.56 70 LYS A O 1
ATOM 532 N N . LEU A 1 71 ? 0.029 -0.912 28.633 1.00 85.56 71 LEU A N 1
ATOM 533 C CA . LEU A 1 71 ? 0.191 -0.928 27.186 1.00 85.56 71 LEU A CA 1
ATOM 534 C C . LEU A 1 71 ? 1.588 -0.432 26.826 1.00 85.56 71 LEU A C 1
ATOM 536 O O . LEU A 1 71 ? 2.041 0.569 27.375 1.00 85.56 71 LEU A O 1
ATOM 540 N N . ARG A 1 72 ? 2.262 -1.126 25.911 1.00 83.12 72 ARG A N 1
ATOM 541 C CA . ARG A 1 72 ? 3.540 -0.690 25.342 1.00 83.12 72 ARG A CA 1
ATOM 542 C C . ARG A 1 72 ? 3.268 0.008 24.014 1.00 83.12 72 ARG A C 1
ATOM 544 O O . ARG A 1 72 ? 2.672 -0.604 23.132 1.00 83.12 72 ARG A O 1
ATOM 551 N N . LEU A 1 73 ? 3.691 1.259 23.886 1.00 77.50 73 LEU A N 1
ATOM 552 C CA . LEU A 1 73 ? 3.615 2.005 22.632 1.00 77.50 73 LEU A CA 1
ATOM 553 C C . LEU A 1 73 ? 4.772 1.617 21.700 1.00 77.50 73 LEU A C 1
ATOM 555 O O . LEU A 1 73 ? 5.745 0.985 22.116 1.00 77.50 73 LEU A O 1
ATOM 559 N N . TYR A 1 74 ? 4.666 2.001 20.428 1.00 69.06 74 TYR A N 1
ATOM 560 C CA . TYR A 1 74 ? 5.667 1.672 19.408 1.00 69.06 74 TYR A CA 1
ATOM 561 C C . TYR A 1 74 ? 7.054 2.264 19.714 1.00 69.06 74 TYR A C 1
ATOM 563 O O . TYR A 1 74 ? 8.066 1.672 19.352 1.00 69.06 74 TYR A O 1
ATOM 571 N N . ASP A 1 75 ? 7.107 3.400 20.415 1.00 72.44 75 ASP A N 1
ATOM 572 C CA . ASP A 1 75 ? 8.342 4.058 20.862 1.00 72.44 75 ASP A CA 1
ATOM 573 C C . ASP A 1 75 ? 8.983 3.371 22.087 1.00 72.44 75 ASP A C 1
ATOM 575 O O . ASP A 1 75 ? 10.010 3.814 22.598 1.00 72.44 75 ASP A O 1
ATOM 579 N N . GLY A 1 76 ? 8.374 2.284 22.572 1.00 73.56 76 GLY A N 1
ATOM 580 C CA . GLY A 1 76 ? 8.812 1.523 23.736 1.00 73.56 76 GLY A CA 1
ATOM 581 C C . GLY A 1 76 ? 8.312 2.065 25.076 1.00 73.56 76 GLY A C 1
ATOM 582 O O . GLY A 1 76 ? 8.511 1.392 26.093 1.00 73.56 76 GLY A O 1
ATOM 583 N N . SER A 1 77 ? 7.645 3.223 25.099 1.00 77.44 77 SER A N 1
ATOM 584 C CA . SER A 1 77 ? 7.051 3.788 26.310 1.00 77.44 77 SER A CA 1
ATOM 585 C C . SER A 1 77 ? 5.864 2.953 26.805 1.00 77.44 77 SER A C 1
ATOM 587 O O . SER A 1 77 ? 5.278 2.150 26.075 1.00 77.44 77 SER A O 1
ATOM 589 N N . MET A 1 78 ? 5.528 3.108 28.087 1.00 83.12 78 MET A N 1
ATOM 590 C CA . MET A 1 78 ? 4.471 2.339 28.746 1.00 83.12 78 MET A CA 1
ATOM 591 C C . MET A 1 78 ? 3.351 3.268 29.215 1.00 83.12 78 MET A C 1
ATOM 593 O O . MET A 1 78 ? 3.610 4.247 29.914 1.00 83.12 78 MET A O 1
ATOM 597 N N . VAL A 1 79 ? 2.105 2.919 28.899 1.00 86.69 79 VAL A N 1
ATOM 598 C CA . VAL A 1 79 ? 0.897 3.651 29.298 1.00 86.69 79 VAL A CA 1
ATOM 599 C C . VAL A 1 79 ? -0.004 2.741 30.128 1.00 86.69 79 VAL A C 1
ATOM 601 O O . VAL A 1 79 ? -0.297 1.612 29.742 1.00 86.69 79 VAL A O 1
ATOM 604 N N . GLN A 1 80 ? -0.454 3.219 31.287 1.00 88.62 80 GLN A N 1
ATOM 605 C CA . GLN A 1 80 ? -1.420 2.500 32.119 1.00 88.62 80 GLN A CA 1
ATOM 606 C C . GLN A 1 80 ? -2.833 2.706 31.561 1.00 88.62 80 GLN A C 1
ATOM 608 O O . GLN A 1 80 ? -3.266 3.846 31.396 1.00 88.62 80 GLN A O 1
ATOM 613 N N . ALA A 1 81 ? -3.561 1.617 31.305 1.00 92.31 81 ALA A N 1
ATOM 614 C CA . ALA A 1 81 ? -4.973 1.715 30.950 1.00 92.31 81 ALA A CA 1
ATOM 615 C C . ALA A 1 81 ? -5.802 2.131 32.179 1.00 92.31 81 ALA A C 1
ATOM 617 O O . ALA A 1 81 ? -5.584 1.629 33.284 1.00 92.31 81 ALA A O 1
ATOM 618 N N . LEU A 1 82 ? -6.751 3.045 31.971 1.00 92.81 82 LEU A N 1
ATOM 619 C CA . LEU A 1 82 ? -7.708 3.525 32.973 1.00 92.81 82 LEU A CA 1
ATOM 620 C C . LEU A 1 82 ? -8.798 2.488 33.270 1.00 92.81 82 LEU A C 1
ATOM 622 O O . LEU A 1 82 ? -9.358 2.468 34.363 1.00 92.81 82 LEU A O 1
ATOM 626 N N . GLY A 1 83 ? -9.117 1.653 32.285 1.00 94.00 83 GLY A N 1
ATOM 627 C CA . GLY A 1 83 ? -10.203 0.686 32.337 1.00 94.00 83 GLY A CA 1
ATOM 628 C C . GLY A 1 83 ? -10.385 -0.009 30.996 1.00 94.00 83 GLY A C 1
ATOM 629 O O . GLY A 1 83 ? -9.635 0.228 30.046 1.00 94.00 83 GLY A O 1
ATOM 630 N N . GLU A 1 84 ? -11.401 -0.854 30.920 1.00 95.56 84 GLU A N 1
ATOM 631 C CA . GLU A 1 84 ? -11.809 -1.540 29.696 1.00 95.56 84 GLU A CA 1
ATOM 632 C C . GLU A 1 84 ? -13.295 -1.330 29.456 1.00 95.56 84 GLU A C 1
ATOM 634 O O . GLU A 1 84 ? -14.084 -1.263 30.400 1.00 95.56 84 GLU A O 1
ATOM 639 N N . CYS A 1 85 ? -13.687 -1.210 28.195 1.00 94.31 85 CYS A N 1
ATOM 640 C CA . CYS A 1 85 ? -15.080 -1.030 27.826 1.00 94.31 85 CYS A CA 1
ATOM 641 C C . CYS A 1 85 ? -15.416 -1.916 26.634 1.00 94.31 85 CYS A C 1
ATOM 643 O O . CYS A 1 85 ? -14.739 -1.856 25.606 1.00 94.31 85 CYS A O 1
ATOM 645 N N . ASP A 1 86 ? -16.480 -2.701 26.771 1.00 94.12 86 ASP A N 1
ATOM 646 C CA . ASP A 1 86 ? -17.070 -3.410 25.648 1.00 94.12 86 ASP A CA 1
ATOM 647 C C . ASP A 1 86 ? -18.044 -2.479 24.928 1.00 94.12 86 ASP A C 1
ATOM 649 O O . ASP A 1 86 ? -18.946 -1.880 25.526 1.00 94.12 86 ASP A O 1
ATOM 653 N N . LEU A 1 87 ? -1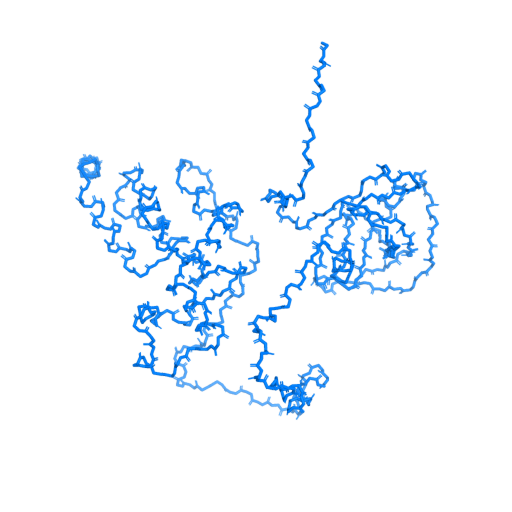7.848 -2.348 23.622 1.00 93.00 87 LEU A N 1
ATOM 654 C CA . LEU A 1 87 ? -18.639 -1.487 22.766 1.00 93.00 87 LEU A CA 1
ATOM 655 C C . LEU A 1 87 ? -19.225 -2.307 21.621 1.00 93.00 87 LEU A C 1
ATOM 657 O O . LEU A 1 87 ? -18.506 -3.004 20.904 1.00 93.00 87 LEU A O 1
ATOM 661 N N . GLN A 1 88 ? -20.545 -2.228 21.452 1.00 94.00 88 GLN A N 1
ATOM 662 C CA . GLN A 1 88 ? -21.201 -2.823 20.298 1.00 94.00 88 GLN A CA 1
ATOM 663 C C . GLN A 1 88 ? -20.927 -1.939 19.083 1.00 94.00 88 GLN A C 1
ATOM 665 O O . GLN A 1 88 ? -21.245 -0.749 19.082 1.00 94.00 88 GLN A O 1
ATOM 670 N N . CYS A 1 89 ? -20.307 -2.524 18.069 1.00 93.19 89 CYS A N 1
ATOM 671 C CA . CYS A 1 89 ? -19.899 -1.850 16.849 1.00 93.19 89 CYS A CA 1
ATOM 672 C C . CYS A 1 89 ? -20.482 -2.582 15.643 1.00 93.19 89 CYS A C 1
ATOM 674 O O . CYS A 1 89 ? -20.546 -3.809 15.620 1.00 93.19 89 CYS A O 1
ATOM 676 N N . LYS A 1 90 ? -20.877 -1.845 14.613 1.00 89.12 90 LYS A N 1
ATOM 677 C CA . LYS A 1 90 ? -21.399 -2.390 13.369 1.00 89.12 90 LYS A CA 1
ATOM 678 C C . LYS A 1 90 ? -20.596 -1.861 12.198 1.00 89.12 90 LYS A C 1
ATOM 680 O O . LYS A 1 90 ? -20.251 -0.683 12.118 1.00 89.12 90 LYS A O 1
ATOM 685 N N . TYR A 1 91 ? -20.278 -2.769 11.288 1.00 87.12 91 TYR A N 1
ATOM 686 C CA . TYR A 1 91 ? -19.546 -2.468 10.072 1.00 87.12 91 TYR A CA 1
ATOM 687 C C . TYR A 1 91 ? -20.109 -3.296 8.921 1.00 87.12 91 TYR A C 1
ATOM 689 O O . TYR A 1 91 ? -20.269 -4.509 9.039 1.00 87.12 91 TYR A O 1
ATOM 697 N N . LYS A 1 92 ? -20.447 -2.638 7.803 1.00 80.81 92 LYS A N 1
ATOM 698 C CA . LYS A 1 92 ? -21.058 -3.276 6.616 1.00 80.81 92 LYS A CA 1
ATOM 699 C C . LYS A 1 92 ? -22.263 -4.178 6.943 1.00 80.81 92 LYS A C 1
ATOM 701 O O . LYS A 1 92 ? -22.451 -5.219 6.325 1.00 80.81 92 LYS A O 1
A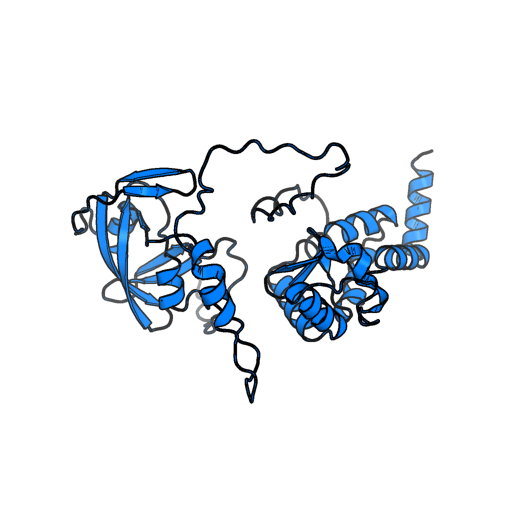TOM 706 N N . GLY A 1 93 ? -23.076 -3.787 7.924 1.00 81.31 93 GLY A N 1
ATOM 707 C CA . GLY A 1 93 ? -24.248 -4.564 8.342 1.00 81.31 93 GLY A CA 1
ATOM 708 C C . GLY A 1 93 ? -23.976 -5.638 9.400 1.00 81.31 93 GLY A C 1
ATOM 709 O O . GLY A 1 93 ? -24.925 -6.072 10.046 1.00 81.31 93 GLY A O 1
ATOM 710 N N . ASN A 1 94 ? -22.716 -6.009 9.640 1.00 85.50 94 ASN A N 1
ATOM 711 C CA . ASN A 1 94 ? -22.345 -7.010 10.638 1.00 85.50 94 ASN A CA 1
ATOM 712 C C . ASN A 1 94 ? -22.081 -6.355 11.992 1.00 85.50 94 ASN A C 1
ATOM 714 O O . ASN A 1 94 ? -21.380 -5.346 12.066 1.00 85.50 94 ASN A O 1
ATOM 718 N N . GLN A 1 95 ? -22.635 -6.936 13.054 1.00 91.12 95 GLN A N 1
ATOM 719 C CA . GLN A 1 95 ? -22.450 -6.471 14.427 1.00 91.12 95 GLN A CA 1
ATOM 720 C C . GLN A 1 95 ? -21.325 -7.250 15.110 1.00 91.12 95 GLN A C 1
ATOM 722 O O . GLN A 1 95 ? -21.224 -8.468 14.977 1.00 91.12 95 GLN A O 1
ATOM 727 N N . HIS A 1 96 ? -20.508 -6.538 15.873 1.00 91.94 96 HIS A N 1
ATOM 728 C CA . HIS A 1 96 ? -19.346 -7.042 16.585 1.00 91.94 96 HIS A CA 1
ATOM 729 C C . HIS A 1 96 ? -19.310 -6.418 17.980 1.00 91.94 96 HIS A C 1
ATOM 731 O O . HIS A 1 96 ? -19.534 -5.220 18.135 1.00 91.94 96 HIS A O 1
ATOM 737 N N . LEU A 1 97 ? -19.014 -7.216 19.003 1.00 93.75 97 LEU A N 1
ATOM 738 C CA . LEU A 1 97 ? -18.738 -6.702 20.342 1.00 93.75 97 LEU A CA 1
ATOM 739 C C . LEU A 1 97 ? -17.226 -6.529 20.481 1.00 93.75 97 LEU A C 1
ATOM 741 O O . LEU A 1 97 ? -16.492 -7.515 20.442 1.00 93.75 97 LEU A O 1
ATOM 745 N N . LEU A 1 98 ? -16.763 -5.285 20.587 1.00 94.44 98 LEU A N 1
ATOM 746 C CA . LEU A 1 98 ? -15.342 -4.956 20.624 1.00 94.44 98 LEU A CA 1
ATOM 747 C C . LEU A 1 98 ? -14.937 -4.509 22.026 1.00 94.44 98 LEU A C 1
ATOM 749 O O . LEU A 1 98 ? -15.511 -3.565 22.564 1.00 94.44 98 LEU A O 1
ATOM 753 N N . ASN A 1 99 ? -13.909 -5.143 22.584 1.00 94.81 99 ASN A N 1
ATOM 754 C CA . ASN A 1 99 ? -13.286 -4.699 23.825 1.00 94.81 99 ASN A CA 1
ATOM 755 C C . ASN A 1 99 ? -12.229 -3.628 23.523 1.00 94.81 99 ASN A C 1
ATOM 757 O O . ASN A 1 99 ? -11.326 -3.862 22.713 1.00 94.81 99 ASN A O 1
ATOM 761 N N . PHE A 1 100 ? -12.338 -2.470 24.174 1.00 95.00 100 PHE A N 1
ATOM 762 C CA . PHE A 1 100 ? -11.378 -1.371 24.093 1.00 95.00 100 PHE A CA 1
ATOM 763 C C . PHE A 1 100 ? -10.672 -1.159 25.429 1.00 95.00 100 PHE A C 1
ATOM 765 O O . PHE A 1 100 ? -11.318 -1.001 26.467 1.00 95.00 100 PHE A O 1
ATOM 772 N N . LYS A 1 101 ? -9.340 -1.053 25.390 1.00 94.56 101 LYS A N 1
ATOM 773 C CA . LYS A 1 101 ? -8.551 -0.523 26.505 1.00 94.56 101 LYS A CA 1
ATOM 774 C C . LYS A 1 101 ? -8.657 1.001 26.500 1.00 94.56 101 LYS A C 1
ATOM 776 O O . LYS A 1 101 ? -8.384 1.643 25.484 1.00 94.56 101 LYS A O 1
ATOM 781 N N . ILE A 1 102 ? -9.049 1.580 27.630 1.00 94.81 102 ILE A N 1
ATOM 782 C CA . ILE A 1 102 ? -9.284 3.018 27.752 1.00 94.81 102 ILE A CA 1
ATOM 783 C C . ILE A 1 102 ? -8.040 3.704 28.303 1.00 94.81 102 ILE A C 1
ATOM 785 O O . ILE A 1 102 ? -7.520 3.303 29.343 1.00 94.81 102 ILE A O 1
ATOM 789 N N . ILE A 1 103 ? -7.569 4.747 27.623 1.00 92.31 103 ILE A N 1
ATOM 790 C CA . ILE A 1 103 ? -6.395 5.535 28.022 1.00 92.31 103 ILE A CA 1
ATOM 791 C C . ILE A 1 103 ? -6.755 7.008 28.239 1.00 92.31 103 ILE A C 1
ATOM 793 O O . ILE A 1 103 ? -7.775 7.497 27.749 1.00 92.31 103 ILE A O 1
ATOM 797 N N . SER A 1 104 ? -5.908 7.727 28.975 1.00 86.56 104 SER A N 1
ATOM 798 C CA . SER A 1 104 ? -5.989 9.184 29.086 1.00 86.56 104 SER A CA 1
ATOM 799 C C . SER A 1 104 ? -5.448 9.874 27.824 1.00 86.56 104 SER A C 1
ATOM 801 O O . SER A 1 104 ? -4.565 9.350 27.145 1.00 86.56 104 SER A O 1
ATOM 803 N N . GLY A 1 105 ? -5.963 11.070 27.522 1.00 81.38 105 GLY A N 1
ATOM 804 C CA . GLY A 1 105 ? -5.540 11.896 26.384 1.00 81.38 105 GLY A CA 1
ATOM 805 C C . GLY A 1 105 ? -6.546 11.921 25.231 1.00 81.38 105 GLY A C 1
ATOM 806 O O . GLY A 1 105 ? -7.605 11.311 25.306 1.00 81.38 105 GLY A O 1
ATOM 807 N N . SER A 1 106 ? -6.197 12.621 24.150 1.00 75.06 106 SER A N 1
ATOM 808 C CA . SER A 1 106 ? -7.103 12.973 23.043 1.00 75.06 106 SER A CA 1
ATOM 809 C C . SER A 1 106 ? -6.779 12.257 21.724 1.00 75.06 106 SER A C 1
ATOM 811 O O . SER A 1 106 ? -6.859 12.838 20.642 1.00 75.06 106 SER A O 1
ATOM 813 N N . GLN A 1 107 ? -6.387 10.984 21.799 1.00 77.00 107 GLN A N 1
ATOM 814 C CA . GLN A 1 107 ? -6.041 10.196 20.613 1.00 77.00 107 GLN A CA 1
ATOM 815 C C . GLN A 1 107 ? -7.279 9.593 19.937 1.00 77.00 107 GLN A C 1
ATOM 817 O O . GLN A 1 107 ? -8.293 9.316 20.592 1.00 77.00 107 GLN A O 1
ATOM 822 N N . GLN A 1 108 ? -7.184 9.384 18.619 1.00 83.44 108 GLN A N 1
ATOM 823 C CA . GLN A 1 108 ? -8.211 8.672 17.860 1.00 83.44 108 GLN A CA 1
ATOM 824 C C . GLN A 1 108 ? -8.275 7.198 18.288 1.00 83.44 108 GLN A C 1
ATOM 826 O O . GLN A 1 108 ? -7.236 6.614 18.603 1.00 83.44 108 GLN A O 1
ATOM 831 N N . PRO A 1 109 ? -9.470 6.581 18.289 1.00 91.31 109 PRO A N 1
ATOM 832 C CA . PRO A 1 109 ? -9.605 5.150 18.522 1.00 91.31 109 PRO A CA 1
ATOM 833 C C . PRO A 1 109 ? -8.786 4.331 17.530 1.00 91.31 109 PRO A C 1
ATOM 835 O O . PRO A 1 109 ? -8.691 4.680 16.354 1.00 91.31 109 PRO A O 1
ATOM 838 N N . LEU A 1 110 ? -8.250 3.214 17.999 1.00 92.88 110 LEU A N 1
ATOM 839 C CA . LEU A 1 110 ? -7.432 2.289 17.229 1.00 92.88 110 LEU A CA 1
ATOM 840 C C . LEU A 1 110 ? -8.046 0.890 17.285 1.00 92.88 110 LEU A C 1
ATOM 842 O O . LEU A 1 110 ? -8.455 0.429 18.355 1.00 92.88 110 LEU A O 1
ATOM 846 N N . LEU A 1 111 ? -8.078 0.213 16.137 1.00 90.62 111 LEU A N 1
ATOM 847 C CA . LEU A 1 111 ? -8.461 -1.190 16.001 1.00 90.62 111 LEU A CA 1
ATOM 848 C C . LEU A 1 111 ? -7.224 -2.055 15.757 1.00 90.62 111 LEU A C 1
ATOM 850 O O . LEU A 1 111 ? -6.422 -1.759 14.871 1.00 90.62 111 LEU A O 1
ATOM 854 N N . SER A 1 112 ? -7.111 -3.140 16.523 1.00 89.94 112 SER A N 1
ATOM 855 C CA . SER A 1 112 ? -6.031 -4.122 16.414 1.00 89.94 112 SER A CA 1
ATOM 856 C C . SER A 1 112 ? -6.077 -4.895 15.101 1.00 89.94 112 SER A C 1
ATOM 858 O O . SER A 1 112 ? -7.126 -4.987 14.454 1.00 89.94 112 SER A O 1
ATOM 860 N N . GLY A 1 113 ? -4.964 -5.536 14.736 1.00 79.00 113 GLY A N 1
ATOM 861 C CA . GLY A 1 113 ? -4.897 -6.385 13.545 1.00 79.00 113 GLY A CA 1
ATOM 862 C C . GLY A 1 113 ? -5.894 -7.548 13.579 1.00 79.00 113 GLY A C 1
ATOM 863 O O . GLY A 1 113 ? -6.521 -7.857 12.562 1.00 79.00 113 GLY A O 1
ATOM 864 N N . GLU A 1 114 ? -6.104 -8.138 14.759 1.00 84.19 114 GLU A N 1
ATOM 865 C CA . GLU A 1 114 ? -7.100 -9.191 14.985 1.00 84.19 114 GLU A CA 1
ATOM 866 C C . GLU A 1 114 ? -8.522 -8.682 14.714 1.00 84.19 114 GLU A C 1
ATOM 868 O O . GLU A 1 114 ? -9.250 -9.276 13.918 1.00 84.19 114 GLU A O 1
ATOM 873 N N . THR A 1 115 ? -8.888 -7.531 15.286 1.00 87.50 115 THR A N 1
ATOM 874 C CA . THR A 1 115 ? -10.203 -6.910 15.075 1.00 87.50 115 THR A CA 1
ATOM 875 C C . THR A 1 115 ? -10.400 -6.512 13.615 1.00 87.50 115 THR A C 1
ATOM 877 O O . THR A 1 115 ? -11.445 -6.787 13.025 1.00 87.50 115 THR A O 1
ATOM 880 N N . CYS A 1 116 ? -9.374 -5.925 12.992 1.00 81.56 116 CYS A N 1
ATOM 881 C CA . CYS A 1 116 ? -9.407 -5.545 11.584 1.00 81.56 116 CYS A CA 1
ATOM 882 C C . CYS A 1 116 ? -9.658 -6.750 10.668 1.00 81.56 116 CYS A C 1
ATOM 884 O O . CYS A 1 116 ? -10.425 -6.653 9.708 1.00 81.56 116 CYS A O 1
ATOM 886 N N . THR A 1 117 ? -9.042 -7.892 10.970 1.00 77.81 117 THR A N 1
ATOM 887 C CA . THR A 1 117 ? -9.226 -9.125 10.198 1.00 77.81 117 THR A CA 1
ATOM 888 C C . THR A 1 117 ? -10.603 -9.738 10.462 1.00 77.81 117 THR A C 1
ATOM 890 O O . THR A 1 117 ? -11.326 -10.050 9.517 1.00 77.81 117 THR A O 1
ATOM 893 N N . GLY A 1 118 ? -11.013 -9.843 11.732 1.00 80.19 118 GLY A N 1
ATOM 894 C CA . GLY A 1 118 ? -12.294 -10.434 12.137 1.00 80.19 118 GLY A CA 1
ATOM 895 C C . GLY A 1 118 ? -13.524 -9.656 11.657 1.00 80.19 118 GLY A C 1
ATOM 896 O O . GLY A 1 118 ? -14.552 -10.253 11.349 1.00 80.19 118 GLY A O 1
ATOM 897 N N . MET A 1 119 ? -13.415 -8.332 11.526 1.00 82.19 119 MET A N 1
ATOM 898 C CA . MET A 1 119 ? -14.470 -7.478 10.963 1.00 82.19 119 MET A CA 1
ATOM 899 C C . MET A 1 119 ? -14.422 -7.378 9.428 1.00 82.19 119 MET A C 1
ATOM 901 O O . MET A 1 119 ? -15.261 -6.706 8.826 1.00 82.19 119 MET A O 1
ATOM 905 N N . GLY A 1 120 ? -13.430 -7.993 8.770 1.00 73.75 120 GLY A N 1
ATOM 906 C CA . GLY A 1 120 ? -13.226 -7.865 7.323 1.00 73.75 120 GLY A CA 1
ATOM 907 C C . GLY A 1 120 ? -12.842 -6.447 6.874 1.00 73.75 120 GLY A C 1
ATOM 908 O O . GLY A 1 120 ? -13.097 -6.073 5.725 1.00 73.75 120 GLY A O 1
ATOM 909 N N . LEU A 1 121 ? -12.256 -5.647 7.774 1.00 73.12 121 LEU A N 1
ATOM 910 C CA . LEU A 1 121 ? -11.665 -4.335 7.475 1.00 73.12 121 LEU A CA 1
ATOM 911 C C . LEU A 1 121 ? -10.359 -4.491 6.693 1.00 73.12 121 LEU A C 1
ATOM 913 O O . LEU A 1 121 ? -10.036 -3.662 5.844 1.00 73.12 121 LEU A O 1
ATOM 917 N N . ILE A 1 122 ? -9.636 -5.578 6.967 1.00 66.50 122 ILE A N 1
ATOM 918 C CA . ILE A 1 122 ? -8.428 -5.980 6.257 1.00 66.50 122 ILE A CA 1
ATOM 919 C C . ILE A 1 122 ? -8.599 -7.434 5.836 1.00 66.50 122 ILE A C 1
ATOM 921 O O . ILE A 1 122 ? -8.804 -8.321 6.661 1.00 66.50 122 ILE A O 1
ATOM 925 N N . THR A 1 123 ? -8.514 -7.690 4.534 1.00 56.22 123 THR A N 1
ATOM 926 C CA . THR A 1 123 ? -8.440 -9.052 4.011 1.00 56.22 123 THR A CA 1
ATOM 927 C C . THR A 1 123 ? -6.974 -9.452 3.964 1.00 56.22 123 THR A C 1
ATOM 929 O O . THR A 1 123 ? -6.216 -8.960 3.128 1.00 56.22 123 THR A O 1
ATOM 932 N N . VAL A 1 124 ? -6.556 -10.346 4.859 1.00 50.28 124 VAL A N 1
ATOM 933 C CA . VAL A 1 124 ? -5.260 -11.011 4.719 1.00 50.28 124 VAL A CA 1
ATOM 934 C C . VAL A 1 124 ? -5.408 -12.006 3.576 1.00 50.28 124 VAL A C 1
ATOM 936 O O . VAL A 1 124 ? -5.890 -13.122 3.757 1.00 50.28 124 VAL A O 1
ATOM 939 N N . HIS A 1 125 ? -5.040 -11.592 2.365 1.00 40.38 125 HIS A N 1
ATOM 940 C CA . HIS A 1 125 ? -4.849 -12.532 1.273 1.00 40.38 125 HIS A CA 1
ATOM 941 C C . HIS A 1 125 ? -3.629 -13.387 1.613 1.00 40.38 125 HIS A C 1
ATOM 943 O O . HIS A 1 125 ? -2.504 -13.064 1.238 1.00 40.38 125 HIS A O 1
ATOM 949 N N . VAL A 1 126 ? -3.851 -14.487 2.335 1.00 36.81 126 VAL A N 1
ATOM 950 C CA . VAL A 1 126 ? -2.918 -15.608 2.300 1.00 36.81 126 VAL A CA 1
ATOM 951 C C . VAL A 1 126 ? -2.896 -16.025 0.841 1.00 36.81 126 VAL A C 1
ATOM 953 O O . VAL A 1 126 ? -3.905 -16.484 0.305 1.00 36.81 126 VAL A O 1
ATOM 956 N N . VAL A 1 127 ? -1.787 -15.766 0.161 1.00 35.66 127 VAL A N 1
ATOM 957 C CA . VAL A 1 127 ? -1.604 -16.124 -1.242 1.00 35.66 127 VAL A CA 1
ATOM 958 C C . VAL A 1 127 ? -1.434 -17.645 -1.316 1.00 35.66 127 VAL A C 1
ATOM 960 O O . VAL A 1 127 ? -0.361 -18.155 -1.606 1.00 35.66 127 VAL A O 1
ATOM 963 N N . ASN A 1 128 ? -2.508 -18.389 -1.049 1.00 37.06 128 ASN A N 1
ATOM 964 C CA . ASN A 1 128 ? -2.670 -19.765 -1.494 1.00 37.06 128 ASN A CA 1
ATOM 965 C C . ASN A 1 128 ? -3.137 -19.711 -2.945 1.00 37.06 128 ASN A C 1
ATOM 967 O O . ASN A 1 128 ? -4.290 -19.987 -3.265 1.00 37.06 128 ASN A O 1
ATOM 971 N N . SER A 1 129 ? -2.247 -19.306 -3.842 1.00 33.12 129 SER A N 1
ATOM 972 C CA . SER A 1 129 ? -2.481 -19.453 -5.272 1.00 33.12 129 SER A CA 1
ATOM 973 C C . SER A 1 129 ? -1.611 -20.574 -5.811 1.00 33.12 129 SER A C 1
ATOM 975 O O . SER A 1 129 ? -0.591 -20.291 -6.427 1.00 33.12 129 SER A O 1
ATOM 977 N N . ILE A 1 130 ? -2.044 -21.822 -5.588 1.00 36.97 130 ILE A N 1
ATOM 978 C CA . ILE A 1 130 ? -2.007 -22.902 -6.586 1.00 36.97 130 ILE A CA 1
ATOM 979 C C . ILE A 1 130 ? -3.215 -23.820 -6.319 1.00 36.97 130 ILE A C 1
ATOM 981 O O . ILE A 1 130 ? -3.353 -24.368 -5.228 1.00 36.97 130 ILE A O 1
ATOM 985 N N . ASN A 1 131 ? -4.086 -24.000 -7.317 1.00 38.53 131 ASN A N 1
ATOM 986 C CA . ASN A 1 131 ? -5.035 -25.115 -7.364 1.00 38.53 131 ASN A CA 1
ATOM 987 C C . ASN A 1 131 ? -4.234 -26.427 -7.305 1.00 38.53 131 ASN A C 1
ATOM 989 O O . ASN A 1 131 ? -3.641 -26.847 -8.296 1.00 38.53 131 ASN A O 1
ATOM 993 N N . MET A 1 132 ? -4.188 -27.056 -6.132 1.00 34.81 132 MET A N 1
ATOM 994 C CA . MET A 1 132 ? -3.610 -28.382 -5.931 1.00 34.81 132 MET A CA 1
ATOM 995 C C . MET A 1 132 ? -4.583 -29.448 -6.441 1.00 34.81 132 MET A C 1
ATOM 997 O O . MET A 1 132 ? -5.343 -30.038 -5.679 1.00 34.81 132 MET A O 1
ATOM 1001 N N . SER A 1 133 ? -4.499 -29.775 -7.724 1.00 40.78 133 SER A N 1
ATOM 1002 C CA . SER A 1 133 ? -4.582 -31.185 -8.094 1.00 40.78 133 SER A CA 1
ATOM 1003 C C . SER A 1 133 ? -3.150 -31.711 -8.153 1.00 40.78 133 SER A C 1
ATOM 1005 O O . SER A 1 133 ? -2.450 -31.488 -9.133 1.00 40.78 133 SER A O 1
ATOM 1007 N N . GLN A 1 134 ? -2.740 -32.384 -7.074 1.00 44.28 134 GLN A N 1
ATOM 1008 C CA . GLN A 1 134 ? -1.479 -33.127 -6.929 1.00 44.28 134 GLN A CA 1
ATOM 1009 C C . GLN A 1 134 ? -0.186 -32.297 -6.821 1.00 44.28 134 GLN A C 1
ATOM 1011 O O . GLN A 1 134 ? 0.638 -32.269 -7.725 1.00 44.28 134 GLN A O 1
ATOM 1016 N N . ALA A 1 135 ? 0.052 -31.714 -5.647 1.00 34.19 135 ALA A N 1
ATOM 1017 C CA . ALA A 1 135 ? 1.403 -31.580 -5.100 1.00 34.19 135 ALA A CA 1
ATOM 1018 C C . ALA A 1 135 ? 1.282 -31.435 -3.582 1.00 34.19 135 ALA A C 1
ATOM 1020 O O . ALA A 1 135 ? 0.714 -30.466 -3.095 1.00 34.19 135 ALA A O 1
ATOM 1021 N N . SER A 1 136 ? 1.747 -32.428 -2.830 1.00 38.09 136 SER A N 1
ATOM 1022 C CA . SER A 1 136 ? 1.819 -32.374 -1.371 1.00 38.09 136 SER A CA 1
ATOM 1023 C C . SER A 1 136 ? 2.603 -31.134 -0.932 1.00 38.09 136 SER A C 1
ATOM 1025 O O . SER A 1 136 ? 3.790 -31.015 -1.231 1.00 38.09 136 SER A O 1
ATOM 1027 N N . MET A 1 137 ? 1.936 -30.220 -0.227 1.00 40.72 137 MET A N 1
ATOM 1028 C CA . MET A 1 137 ? 2.577 -29.116 0.487 1.00 40.72 137 MET A CA 1
ATOM 1029 C C . MET A 1 137 ? 3.711 -29.655 1.367 1.00 40.72 137 MET A C 1
ATOM 1031 O O . MET A 1 137 ? 3.486 -30.641 2.077 1.00 40.72 137 MET A O 1
ATOM 1035 N N . PRO A 1 138 ? 4.886 -29.008 1.431 1.00 46.94 138 PRO A N 1
ATOM 1036 C CA . PRO A 1 138 ? 5.811 -29.286 2.503 1.00 46.94 138 PRO A CA 1
ATOM 1037 C C . PRO A 1 138 ? 5.252 -28.618 3.762 1.00 46.94 138 PRO A C 1
ATOM 1039 O O . PRO A 1 138 ? 5.536 -27.464 4.068 1.00 46.94 138 PRO A O 1
ATOM 1042 N N . LEU A 1 139 ? 4.543 -29.414 4.561 1.00 47.56 139 LEU A N 1
ATOM 1043 C CA . LEU A 1 139 ? 4.452 -29.275 6.022 1.00 47.56 139 LEU A CA 1
ATOM 1044 C C . LEU A 1 139 ? 5.858 -29.289 6.694 1.00 47.56 139 LEU A C 1
ATOM 1046 O O . LEU A 1 139 ? 5.997 -29.218 7.912 1.00 47.56 139 LEU A O 1
ATOM 1050 N N . ASP A 1 140 ? 6.910 -29.404 5.882 1.00 55.81 140 ASP A N 1
ATOM 1051 C CA . ASP A 1 140 ? 8.270 -29.773 6.221 1.00 55.81 140 ASP A CA 1
ATOM 1052 C C . ASP A 1 140 ? 9.085 -28.603 6.785 1.00 55.81 140 ASP A C 1
ATOM 1054 O O . ASP A 1 140 ? 9.923 -28.834 7.629 1.00 55.81 140 ASP A O 1
ATOM 1058 N N . VAL A 1 141 ? 8.830 -27.333 6.437 1.00 58.75 141 VAL A N 1
ATOM 1059 C CA . VAL A 1 141 ? 9.671 -26.212 6.932 1.00 58.75 141 VAL A CA 1
ATOM 1060 C C . VAL A 1 141 ? 9.445 -25.926 8.420 1.00 58.75 141 VAL A C 1
ATOM 1062 O O . VAL A 1 141 ? 10.403 -25.845 9.183 1.00 58.75 141 VAL A O 1
ATOM 1065 N N . LEU A 1 142 ? 8.184 -25.820 8.852 1.00 54.94 142 LEU A N 1
ATOM 1066 C CA . LEU A 1 142 ? 7.850 -25.615 10.269 1.00 54.94 142 LEU A CA 1
ATOM 1067 C C . LEU A 1 142 ? 8.231 -26.828 11.128 1.00 54.94 142 LEU A C 1
ATOM 1069 O O . LEU A 1 142 ? 8.565 -26.671 12.297 1.00 54.94 142 LEU A O 1
ATOM 1073 N N . THR A 1 143 ? 8.208 -28.029 10.544 1.00 61.75 143 THR A N 1
ATOM 1074 C CA . THR A 1 143 ? 8.618 -29.262 11.228 1.00 61.75 143 THR A CA 1
ATOM 1075 C C . THR A 1 143 ? 10.145 -29.392 11.285 1.00 61.75 143 THR A C 1
ATOM 1077 O O . THR A 1 143 ? 10.687 -29.789 12.312 1.00 61.75 143 THR A O 1
ATOM 1080 N N . LYS A 1 144 ? 10.849 -29.014 10.212 1.00 61.66 144 LYS A N 1
ATOM 1081 C CA . LYS A 1 144 ? 12.307 -29.133 10.055 1.00 61.66 144 LYS A CA 1
ATOM 1082 C C . LYS A 1 144 ? 13.098 -28.078 10.823 1.00 61.66 144 LYS A C 1
ATOM 1084 O O . LYS A 1 144 ? 14.217 -28.371 11.219 1.00 61.66 144 LYS A O 1
ATOM 1089 N N . TYR A 1 145 ? 12.529 -26.892 11.034 1.00 61.84 145 TYR A N 1
ATOM 1090 C CA . TYR A 1 145 ? 13.175 -25.780 11.746 1.00 61.84 145 TYR A CA 1
ATOM 1091 C C . TYR A 1 145 ? 12.399 -25.367 12.999 1.00 61.84 145 TYR A C 1
ATOM 1093 O O . TYR A 1 145 ? 12.406 -24.201 13.384 1.00 61.84 145 TYR A O 1
ATOM 1101 N N . LYS A 1 146 ? 11.670 -26.306 13.616 1.00 68.75 146 LYS A N 1
ATOM 1102 C CA . LYS A 1 146 ? 10.842 -26.045 14.804 1.00 68.75 146 LYS A CA 1
ATOM 1103 C C . LYS A 1 146 ? 11.638 -25.367 15.925 1.00 68.75 146 LYS A C 1
ATOM 1105 O O . LYS A 1 146 ? 11.122 -24.477 16.586 1.00 68.75 146 LYS A O 1
ATOM 1110 N N . ASP A 1 147 ? 12.897 -25.757 16.074 1.00 61.34 147 ASP A N 1
ATOM 1111 C CA . ASP A 1 147 ? 13.882 -25.217 17.010 1.00 61.34 147 ASP A CA 1
ATOM 1112 C C . ASP A 1 147 ? 14.238 -23.741 16.760 1.00 61.34 147 ASP A C 1
ATOM 1114 O O . ASP A 1 147 ? 14.476 -23.004 17.711 1.00 61.34 147 ASP A O 1
ATOM 1118 N N . VAL A 1 148 ? 14.209 -23.275 15.508 1.00 60.81 148 VAL A N 1
ATOM 1119 C CA . VAL A 1 148 ? 14.423 -21.857 15.152 1.00 60.81 148 VAL A CA 1
ATOM 1120 C C . VAL A 1 148 ? 13.239 -20.985 15.583 1.00 60.81 148 VAL A C 1
ATOM 1122 O O . VAL A 1 148 ? 13.399 -19.796 15.853 1.00 60.81 148 VAL A O 1
ATOM 1125 N N . PHE A 1 149 ? 12.046 -21.577 15.658 1.00 57.41 149 PHE A N 1
ATOM 1126 C CA . PHE A 1 149 ? 10.804 -20.895 16.028 1.00 57.41 149 PHE A CA 1
ATOM 1127 C C . PHE A 1 149 ? 10.413 -21.109 17.500 1.00 57.41 149 PHE A C 1
ATOM 1129 O O . PHE A 1 149 ? 9.315 -20.720 17.906 1.00 57.41 149 PHE A O 1
ATOM 1136 N N . GLU A 1 150 ? 11.300 -21.693 18.311 1.00 56.09 150 GLU A N 1
ATOM 1137 C CA . GLU A 1 150 ? 11.143 -21.816 19.760 1.00 56.09 150 GLU A CA 1
ATOM 1138 C C . GLU A 1 150 ? 12.023 -20.782 20.496 1.00 56.09 150 GLU A C 1
ATOM 1140 O O . GLU A 1 150 ? 13.249 -20.808 20.442 1.00 56.09 150 GLU A O 1
ATOM 1145 N N . GLY A 1 151 ? 11.385 -19.857 21.226 1.00 58.00 151 GLY A N 1
ATOM 1146 C CA . GLY A 1 151 ? 12.064 -18.791 21.979 1.00 58.00 151 GLY A CA 1
ATOM 1147 C C . GLY A 1 151 ? 12.355 -17.524 21.160 1.00 58.00 151 GLY A C 1
ATOM 1148 O O . GLY A 1 151 ? 12.115 -17.457 19.961 1.00 58.00 151 GLY A O 1
ATOM 1149 N N . LEU A 1 152 ? 12.856 -16.471 21.816 1.00 52.06 152 LEU A N 1
ATOM 1150 C CA . LEU A 1 152 ? 13.133 -15.164 21.188 1.00 52.06 152 LEU A CA 1
ATOM 1151 C C . LEU A 1 152 ? 14.443 -15.131 20.365 1.00 52.06 152 LEU A C 1
ATOM 1153 O O . LEU A 1 152 ? 15.007 -14.059 20.173 1.00 52.06 152 LEU A O 1
ATOM 1157 N N . GLY A 1 153 ? 14.942 -16.278 19.887 1.00 55.53 153 GLY A N 1
ATOM 1158 C CA . GLY A 1 153 ? 16.174 -16.343 19.091 1.00 55.53 153 GLY A CA 1
ATOM 1159 C C . GLY A 1 153 ? 17.419 -15.893 19.864 1.00 55.53 153 GLY A C 1
ATOM 1160 O O . GLY A 1 153 ? 18.080 -14.934 19.478 1.00 55.53 153 GLY A O 1
ATOM 1161 N N . CYS A 1 154 ? 17.740 -16.572 20.969 1.00 53.09 154 CYS A N 1
ATOM 1162 C CA . CYS A 1 154 ? 18.958 -16.309 21.738 1.00 53.09 154 CYS A CA 1
ATOM 1163 C C . CYS A 1 154 ? 20.019 -17.361 21.385 1.00 53.09 154 CYS A C 1
ATOM 1165 O O . CYS A 1 154 ? 19.830 -18.542 21.678 1.00 53.09 154 CYS A O 1
ATOM 1167 N N . LEU A 1 155 ? 21.119 -16.952 20.744 1.00 60.34 155 LEU A N 1
ATOM 1168 C CA . LEU A 1 155 ? 22.258 -17.845 20.510 1.00 60.34 155 LEU A CA 1
ATOM 1169 C C . LEU A 1 155 ? 22.894 -18.208 21.871 1.00 60.34 155 LEU A C 1
ATOM 1171 O O . LEU A 1 155 ? 23.175 -17.303 22.660 1.00 60.34 155 LEU A O 1
ATOM 1175 N N . PRO A 1 156 ? 23.103 -19.496 22.193 1.00 64.50 156 PRO A N 1
ATOM 1176 C CA . PRO A 1 156 ? 23.579 -19.907 23.511 1.00 64.50 156 PRO A CA 1
ATOM 1177 C C . PRO A 1 156 ? 25.095 -19.716 23.685 1.00 64.50 156 PRO A C 1
ATOM 1179 O O . PRO A 1 156 ? 25.886 -20.541 23.238 1.00 64.50 156 PRO A O 1
ATOM 1182 N N . GLY A 1 157 ? 25.507 -18.682 24.421 1.00 75.81 157 GLY A N 1
ATOM 1183 C CA . GLY A 1 157 ? 26.901 -18.486 24.845 1.00 75.81 157 GLY A CA 1
ATOM 1184 C C . GLY A 1 157 ? 27.430 -17.077 24.589 1.00 75.81 157 GLY A C 1
ATOM 1185 O O . GLY A 1 157 ? 26.707 -16.205 24.111 1.00 75.81 157 GLY A O 1
ATOM 1186 N N . GLU A 1 158 ? 28.700 -16.851 24.927 1.00 69.12 158 GLU A N 1
ATOM 1187 C CA . GLU A 1 158 ? 29.424 -15.644 24.521 1.00 69.12 158 GLU A CA 1
ATOM 1188 C C . GLU A 1 158 ? 30.059 -15.872 23.150 1.00 69.12 158 GLU A C 1
ATOM 1190 O O . GLU A 1 158 ? 30.784 -16.846 22.940 1.00 69.12 158 GLU A O 1
ATOM 1195 N N . TYR A 1 159 ? 29.787 -14.965 22.217 1.00 65.56 159 TYR A N 1
ATOM 1196 C CA . TYR A 1 159 ? 30.311 -15.027 20.859 1.00 65.56 159 TYR A CA 1
ATOM 1197 C C . TYR A 1 159 ? 31.116 -13.770 20.554 1.00 65.56 159 TYR A C 1
ATOM 1199 O O . TYR A 1 159 ? 30.725 -12.661 20.917 1.00 65.56 159 TYR A O 1
ATOM 1207 N N . HIS A 1 160 ? 32.222 -13.955 19.838 1.00 65.69 160 HIS A N 1
ATOM 1208 C CA . HIS A 1 160 ? 33.013 -12.877 19.265 1.00 65.69 160 HIS A CA 1
ATOM 1209 C C . HIS A 1 160 ? 32.805 -12.889 17.748 1.00 65.69 160 HIS A C 1
ATOM 1211 O O . HIS A 1 160 ? 33.199 -13.838 17.073 1.00 65.69 160 HIS A O 1
ATOM 1217 N N . LEU A 1 161 ? 32.103 -11.880 17.231 1.00 72.75 161 LEU A N 1
ATOM 1218 C CA . LEU A 1 161 ? 31.826 -11.722 15.804 1.00 72.75 161 LEU A CA 1
ATOM 1219 C C . LEU A 1 161 ? 32.897 -10.809 15.202 1.00 72.75 161 LEU A C 1
ATOM 1221 O O . LEU A 1 161 ? 32.947 -9.626 15.536 1.00 72.75 161 LEU A O 1
ATOM 1225 N N . GLU A 1 162 ? 33.724 -11.343 14.308 1.00 65.88 162 GLU A N 1
ATOM 1226 C CA . GLU A 1 162 ? 34.692 -10.559 13.538 1.00 65.88 162 GLU A CA 1
ATOM 1227 C C . GLU A 1 162 ? 34.219 -10.397 12.089 1.00 65.88 162 GLU A C 1
ATOM 1229 O O . GLU A 1 162 ? 33.643 -11.311 11.495 1.00 65.88 162 GLU A O 1
ATOM 1234 N N . VAL A 1 163 ? 34.450 -9.213 11.519 1.00 62.66 163 VAL A N 1
ATOM 1235 C CA . VAL A 1 163 ? 34.137 -8.911 10.117 1.00 62.66 163 VAL A CA 1
ATOM 1236 C C . VAL A 1 163 ? 35.338 -9.291 9.255 1.00 62.66 163 VAL A C 1
ATOM 1238 O O . VAL A 1 163 ? 36.450 -8.843 9.528 1.00 62.66 163 VAL A O 1
ATOM 1241 N N . ASP A 1 164 ? 35.114 -10.089 8.208 1.00 72.56 164 ASP A N 1
ATOM 1242 C CA . ASP A 1 164 ? 36.155 -10.475 7.249 1.00 72.56 164 ASP A CA 1
ATOM 1243 C C . ASP A 1 164 ? 36.750 -9.223 6.558 1.00 72.56 164 ASP A C 1
ATOM 1245 O O . ASP A 1 164 ? 36.016 -8.502 5.872 1.00 72.56 164 ASP A O 1
ATOM 1249 N N . PRO A 1 165 ? 38.067 -8.958 6.686 1.00 72.38 165 PRO A N 1
ATOM 1250 C CA . PRO A 1 165 ? 38.732 -7.801 6.080 1.00 72.38 165 PRO A CA 1
ATOM 1251 C C . PRO A 1 165 ? 38.691 -7.764 4.544 1.00 72.38 165 PRO A C 1
ATOM 1253 O O . PRO A 1 165 ? 38.981 -6.726 3.950 1.00 72.38 165 PRO A O 1
ATOM 1256 N N . SER A 1 166 ? 38.369 -8.881 3.886 1.00 73.12 166 SER A N 1
ATOM 1257 C CA . SER A 1 166 ? 38.205 -8.963 2.429 1.00 73.12 166 SER A CA 1
ATOM 1258 C C . SER A 1 166 ? 36.823 -8.506 1.941 1.00 73.12 166 SER A C 1
ATOM 1260 O O . SER A 1 166 ? 36.620 -8.309 0.738 1.00 73.12 166 SER A O 1
ATOM 1262 N N . CYS A 1 167 ? 35.882 -8.279 2.864 1.00 57.62 167 CYS A N 1
ATOM 1263 C CA . CYS A 1 167 ? 34.546 -7.786 2.564 1.00 57.62 167 CYS A CA 1
ATOM 1264 C C . CYS A 1 167 ? 34.615 -6.292 2.203 1.00 57.62 167 CYS A C 1
ATOM 1266 O O . CYS A 1 167 ? 34.617 -5.413 3.063 1.00 57.62 167 CYS A O 1
ATOM 1268 N N . THR A 1 168 ? 34.727 -5.999 0.907 1.00 54.34 168 THR A N 1
ATOM 1269 C CA . THR A 1 168 ? 34.918 -4.632 0.388 1.00 54.34 168 THR A CA 1
ATOM 1270 C C . THR A 1 168 ? 33.629 -3.821 0.303 1.00 54.34 168 THR A C 1
ATOM 1272 O O . THR A 1 168 ? 33.698 -2.607 0.148 1.00 54.34 168 THR A O 1
ATOM 1275 N N . ASP A 1 169 ? 32.474 -4.457 0.490 1.00 58.66 169 ASP A N 1
ATOM 1276 C CA . ASP A 1 169 ? 31.179 -3.799 0.585 1.00 58.66 169 ASP A CA 1
ATOM 1277 C C . ASP A 1 169 ? 30.306 -4.576 1.584 1.00 58.66 169 ASP A C 1
ATOM 1279 O O . ASP A 1 169 ? 29.997 -5.744 1.328 1.00 58.66 169 ASP A O 1
ATOM 1283 N N . PRO A 1 170 ? 29.871 -3.987 2.716 1.00 52.03 170 PRO A N 1
ATOM 1284 C CA . PRO A 1 170 ? 28.814 -4.610 3.500 1.00 52.03 170 PRO A CA 1
ATOM 1285 C C . PRO A 1 170 ? 27.583 -4.785 2.595 1.00 52.03 170 PRO A C 1
ATOM 1287 O O . PRO A 1 170 ? 27.333 -3.916 1.747 1.00 52.03 170 PRO A O 1
ATOM 1290 N N . PRO A 1 171 ? 26.773 -5.852 2.762 1.00 50.34 171 PRO A N 1
ATOM 1291 C CA . PRO A 1 171 ? 25.465 -5.908 2.133 1.00 50.34 171 PRO A CA 1
ATOM 1292 C C . PRO A 1 171 ? 24.762 -4.605 2.490 1.00 50.34 171 PRO A C 1
ATOM 1294 O O . PRO A 1 171 ? 24.530 -4.326 3.669 1.00 50.34 171 PRO A O 1
ATOM 1297 N N . LYS A 1 172 ? 24.482 -3.759 1.493 1.00 47.03 172 LYS A N 1
ATOM 1298 C CA . LYS A 1 172 ? 23.608 -2.615 1.717 1.00 47.03 172 LYS A CA 1
ATOM 1299 C C . LYS A 1 172 ? 22.302 -3.221 2.178 1.00 47.03 172 LYS A C 1
ATOM 1301 O O . LYS A 1 172 ? 21.582 -3.803 1.371 1.00 47.03 172 LYS A O 1
ATOM 1306 N N . HIS A 1 173 ? 22.042 -3.131 3.480 1.00 36.00 173 HIS A N 1
ATOM 1307 C CA . HIS A 1 173 ? 20.733 -3.397 4.033 1.00 36.00 173 HIS A CA 1
ATOM 1308 C C . HIS A 1 173 ? 19.772 -2.643 3.127 1.00 36.00 173 HIS A C 1
ATOM 1310 O O . HIS A 1 173 ? 19.874 -1.419 3.008 1.00 36.00 173 HIS A O 1
ATOM 1316 N N . CYS A 1 174 ? 18.919 -3.373 2.408 1.00 35.97 174 CYS A N 1
ATOM 1317 C CA . CYS A 1 174 ? 17.844 -2.737 1.682 1.00 35.97 174 CYS A CA 1
ATOM 1318 C C . CYS A 1 174 ? 17.074 -2.001 2.770 1.00 35.97 174 CYS A C 1
ATOM 1320 O O . CYS A 1 174 ? 16.505 -2.645 3.656 1.00 35.97 174 CYS A O 1
ATOM 1322 N N . SER A 1 175 ? 17.176 -0.673 2.795 1.00 35.62 175 SER A N 1
ATOM 1323 C CA . SER A 1 175 ? 16.403 0.130 3.721 1.00 35.62 175 SER A CA 1
ATOM 1324 C C . SER A 1 175 ? 14.967 -0.293 3.475 1.00 35.62 175 SER A C 1
ATOM 1326 O O . SER A 1 175 ? 14.441 -0.094 2.378 1.00 35.62 175 SER A O 1
ATOM 1328 N N . ARG A 1 176 ? 14.361 -0.974 4.454 1.00 38.25 176 ARG A N 1
ATOM 1329 C CA . ARG A 1 176 ? 12.914 -1.138 4.483 1.00 38.25 176 ARG A CA 1
ATOM 1330 C C . ARG A 1 176 ? 12.396 0.285 4.310 1.00 38.25 176 ARG A C 1
ATOM 1332 O O . ARG A 1 176 ? 12.802 1.125 5.112 1.00 38.25 176 ARG A O 1
ATOM 1339 N N . PRO A 1 177 ? 11.615 0.603 3.266 1.00 37.47 177 PRO A N 1
ATOM 1340 C CA . PRO A 1 177 ? 11.073 1.939 3.156 1.00 37.47 177 PRO A CA 1
ATOM 1341 C C . PRO A 1 177 ? 10.191 2.120 4.387 1.00 37.47 177 PRO A C 1
ATOM 1343 O O . PRO A 1 177 ? 9.117 1.521 4.482 1.00 37.47 177 PRO A O 1
ATOM 1346 N N . GLU A 1 178 ? 10.682 2.861 5.377 1.00 34.72 178 GLU A N 1
ATOM 1347 C CA . GLU A 1 178 ? 9.824 3.397 6.413 1.00 34.72 178 GLU A CA 1
ATOM 1348 C C . GLU A 1 178 ? 8.808 4.242 5.659 1.00 34.72 178 GLU A C 1
ATOM 1350 O O . GLU A 1 178 ? 9.157 5.107 4.852 1.00 34.72 178 GLU A O 1
ATOM 1355 N N . HIS A 1 179 ? 7.543 3.872 5.807 1.00 39.31 179 HIS A N 1
ATOM 1356 C CA . HIS A 1 179 ? 6.440 4.206 4.911 1.00 39.31 179 HIS A CA 1
ATOM 1357 C C . HIS A 1 179 ? 6.078 5.714 4.913 1.00 39.31 179 HIS A C 1
ATOM 1359 O O . HIS A 1 179 ? 5.004 6.102 4.457 1.00 39.31 179 HIS A O 1
ATOM 1365 N N . GLU A 1 180 ? 6.959 6.582 5.417 1.00 38.53 180 GLU A N 1
ATOM 1366 C CA . GLU A 1 180 ? 6.656 7.960 5.790 1.00 38.53 180 GLU A CA 1
ATOM 1367 C C . GLU A 1 180 ? 7.569 9.022 5.138 1.00 38.53 180 GLU A C 1
ATOM 1369 O O . GLU A 1 180 ? 7.094 10.123 4.848 1.00 38.53 180 GLU A O 1
ATOM 1374 N N . GLU A 1 181 ? 8.817 8.717 4.757 1.00 36.00 181 GLU A N 1
ATOM 1375 C CA . GLU A 1 181 ? 9.722 9.742 4.185 1.00 36.00 181 GLU A CA 1
ATOM 1376 C C . GLU A 1 181 ? 9.650 9.926 2.658 1.00 36.00 181 GLU A C 1
ATOM 1378 O O . GLU A 1 181 ? 10.175 10.902 2.121 1.00 36.00 181 GLU A O 1
ATOM 1383 N N . VAL A 1 182 ? 8.895 9.099 1.927 1.00 38.16 182 VAL A N 1
ATOM 1384 C CA . VAL A 1 182 ? 8.693 9.292 0.470 1.00 38.16 182 VAL A CA 1
ATOM 1385 C C . VAL A 1 182 ? 7.809 10.523 0.160 1.00 38.16 182 VAL A C 1
ATOM 1387 O O . VAL A 1 182 ? 7.680 10.947 -0.989 1.00 38.16 182 VAL A O 1
ATOM 1390 N N . CYS A 1 183 ? 7.204 11.159 1.171 1.00 27.09 183 CYS A N 1
ATOM 1391 C CA . CYS A 1 183 ? 6.197 12.206 0.974 1.00 27.09 183 CYS A CA 1
ATOM 1392 C C . CYS A 1 183 ? 6.621 13.652 1.260 1.00 27.09 183 CYS A C 1
ATOM 1394 O O . CYS A 1 183 ? 5.745 14.523 1.236 1.00 27.09 183 CYS A O 1
ATOM 1396 N N . ARG A 1 184 ? 7.901 13.984 1.474 1.00 31.36 184 ARG A N 1
ATOM 1397 C CA . ARG A 1 184 ? 8.237 15.392 1.754 1.00 31.36 184 ARG A CA 1
ATOM 1398 C C . ARG A 1 184 ? 9.511 15.899 1.095 1.00 31.36 184 ARG A C 1
ATOM 1400 O O . ARG A 1 184 ? 10.532 15.983 1.748 1.00 31.36 184 ARG A O 1
ATOM 1407 N N . LEU A 1 185 ? 9.388 16.398 -0.141 1.00 27.58 185 LEU A N 1
ATOM 1408 C CA . LEU A 1 185 ? 10.146 17.571 -0.604 1.00 27.58 185 LEU A CA 1
ATOM 1409 C C . LEU A 1 185 ? 9.297 18.452 -1.550 1.00 27.58 185 LEU A C 1
ATOM 1411 O O . LEU A 1 185 ? 8.452 17.971 -2.314 1.00 27.58 185 LEU A O 1
ATOM 1415 N N . ASN A 1 186 ? 9.517 19.759 -1.405 1.00 30.36 186 ASN A N 1
ATOM 1416 C CA . ASN A 1 186 ? 8.665 20.900 -1.753 1.00 30.36 186 ASN A CA 1
ATOM 1417 C C . ASN A 1 186 ? 8.189 20.991 -3.216 1.00 30.36 186 ASN A C 1
ATOM 1419 O O . ASN A 1 186 ? 8.909 20.669 -4.159 1.00 30.36 186 ASN A O 1
ATOM 1423 N N . LEU A 1 187 ? 6.947 21.460 -3.373 1.00 31.62 187 LEU A N 1
ATOM 1424 C CA . LEU A 1 187 ? 6.215 21.650 -4.626 1.00 31.62 187 LEU A CA 1
ATOM 1425 C C . LEU A 1 187 ? 6.092 23.146 -4.917 1.00 31.62 187 LEU A C 1
ATOM 1427 O O . LEU A 1 187 ? 5.216 23.802 -4.368 1.00 31.62 187 LEU A O 1
ATOM 1431 N N . GLU A 1 188 ? 6.896 23.652 -5.845 1.00 30.00 188 GLU A N 1
ATOM 1432 C CA . GLU A 1 188 ? 6.540 24.850 -6.601 1.00 30.00 188 GLU A CA 1
ATOM 1433 C C . GLU A 1 188 ? 6.819 24.595 -8.092 1.00 30.00 188 GLU A C 1
ATOM 1435 O O . GLU A 1 188 ? 7.940 24.288 -8.496 1.00 30.00 188 GLU A O 1
ATOM 1440 N N . SER A 1 189 ? 5.757 24.721 -8.898 1.00 27.89 189 SER A N 1
ATOM 1441 C CA . SER A 1 189 ? 5.681 24.730 -10.373 1.00 27.89 189 SER A CA 1
ATOM 1442 C C . SER A 1 189 ? 5.551 23.389 -11.165 1.00 27.89 189 SER A C 1
ATOM 1444 O O . SER A 1 189 ? 6.508 22.705 -11.512 1.00 27.89 189 SER A O 1
ATOM 1446 N N . VAL A 1 190 ? 4.288 23.118 -11.549 1.00 32.97 190 VAL A N 1
ATOM 1447 C CA . VAL A 1 190 ? 3.752 22.525 -12.809 1.00 32.97 190 VAL A CA 1
ATOM 1448 C C . VAL A 1 190 ? 3.911 21.008 -13.127 1.00 32.97 190 VAL A C 1
ATOM 1450 O O . VAL A 1 190 ? 4.908 20.533 -13.667 1.00 32.97 190 VAL A O 1
ATOM 1453 N N . ASN A 1 191 ? 2.815 20.270 -12.879 1.00 45.84 191 ASN A N 1
ATOM 1454 C CA . ASN A 1 191 ? 2.057 19.331 -13.749 1.00 45.84 191 ASN A CA 1
ATOM 1455 C C . ASN A 1 191 ? 2.714 18.139 -14.508 1.00 45.84 191 ASN A C 1
ATOM 1457 O O . ASN A 1 191 ? 2.164 17.648 -15.489 1.00 45.84 191 ASN A O 1
ATOM 1461 N N . ALA A 1 192 ? 3.838 17.590 -14.049 1.00 37.78 192 ALA A N 1
ATOM 1462 C CA . ALA A 1 192 ? 4.257 16.217 -14.421 1.00 37.78 192 ALA A CA 1
ATOM 1463 C C . ALA A 1 192 ? 4.683 15.368 -13.210 1.00 37.78 192 ALA A C 1
ATOM 1465 O O . ALA A 1 192 ? 4.680 14.140 -13.262 1.00 37.78 192 ALA A O 1
ATOM 1466 N N . ALA A 1 193 ? 5.019 16.028 -12.099 1.00 39.09 193 ALA A N 1
ATOM 1467 C CA . ALA A 1 193 ? 5.420 15.399 -10.844 1.00 39.09 193 ALA A CA 1
ATOM 1468 C C . ALA A 1 193 ? 4.257 14.714 -10.101 1.00 39.09 193 ALA A C 1
ATOM 1470 O O . ALA A 1 193 ? 4.495 13.828 -9.290 1.00 39.09 193 ALA A O 1
ATOM 1471 N N . GLU A 1 194 ? 3.011 15.093 -10.387 1.00 42.19 194 GLU A N 1
ATOM 1472 C CA . GLU A 1 194 ? 1.825 14.595 -9.681 1.00 42.19 194 GLU A CA 1
ATOM 1473 C C . GLU A 1 194 ? 1.461 13.155 -10.070 1.00 42.19 194 GLU A C 1
ATOM 1475 O O . GLU A 1 194 ? 1.079 12.368 -9.216 1.00 42.19 194 GLU A O 1
ATOM 1480 N N . PHE A 1 195 ? 1.685 12.762 -11.329 1.00 41.47 195 PHE A N 1
ATOM 1481 C CA . PHE A 1 195 ? 1.526 11.365 -11.756 1.00 41.47 195 PHE A CA 1
ATOM 1482 C C . PHE A 1 195 ? 2.717 10.484 -11.335 1.00 41.47 195 PHE A C 1
ATOM 1484 O O . PHE A 1 195 ? 2.567 9.287 -11.111 1.00 41.47 195 PHE A O 1
ATOM 1491 N N . LEU A 1 196 ? 3.909 11.078 -11.212 1.00 46.91 196 LEU A N 1
ATOM 1492 C CA . LEU A 1 196 ? 5.126 10.388 -10.764 1.00 46.91 196 LEU A CA 1
ATOM 1493 C C . LEU A 1 196 ? 5.119 10.123 -9.254 1.00 46.91 196 LEU A C 1
ATOM 1495 O O . LEU A 1 196 ? 5.748 9.178 -8.793 1.00 46.91 196 LEU A O 1
ATOM 1499 N N . ARG A 1 197 ? 4.351 10.911 -8.495 1.00 51.00 197 ARG A N 1
ATOM 1500 C CA . ARG A 1 197 ? 3.909 10.587 -7.136 1.00 51.00 197 ARG A CA 1
ATOM 1501 C C . ARG A 1 197 ? 2.645 9.746 -7.239 1.00 51.00 197 ARG A C 1
ATOM 1503 O O . ARG A 1 197 ? 1.560 10.241 -6.959 1.00 51.00 197 ARG A O 1
ATOM 1510 N N . ILE A 1 198 ? 2.795 8.533 -7.762 1.00 54.69 198 ILE A N 1
ATOM 1511 C CA . ILE A 1 198 ? 1.702 7.687 -8.241 1.00 54.69 198 ILE A CA 1
ATOM 1512 C C . ILE A 1 198 ? 0.537 7.734 -7.249 1.00 54.69 198 ILE A C 1
ATOM 1514 O O . ILE A 1 198 ? 0.632 7.234 -6.127 1.00 54.69 198 ILE A O 1
ATOM 1518 N N . SER A 1 199 ? -0.546 8.398 -7.662 1.00 54.12 199 SER A N 1
ATOM 1519 C CA . SER A 1 199 ? -1.759 8.469 -6.863 1.00 54.12 199 SER A CA 1
ATOM 1520 C C . SER A 1 199 ? -2.254 7.052 -6.602 1.00 54.12 199 SER A C 1
ATOM 1522 O O . SER A 1 199 ? -1.959 6.115 -7.344 1.00 54.12 199 SER A O 1
ATOM 1524 N N . SER A 1 200 ? -3.033 6.873 -5.554 1.00 54.91 200 SER A N 1
ATOM 1525 C CA . SER A 1 200 ? -3.606 5.573 -5.226 1.00 54.91 200 SER A CA 1
ATOM 1526 C C . SER A 1 200 ? -4.381 4.921 -6.382 1.00 54.91 200 SER A C 1
ATOM 1528 O O . SER A 1 200 ? -4.301 3.707 -6.563 1.00 54.91 200 SER A O 1
ATOM 1530 N N . ASP A 1 201 ? -5.059 5.707 -7.219 1.00 62.62 201 ASP A N 1
ATOM 1531 C CA . ASP A 1 201 ? -5.706 5.212 -8.442 1.00 62.62 201 ASP A CA 1
ATOM 1532 C C . ASP A 1 201 ? -4.696 4.863 -9.549 1.00 62.62 201 ASP A C 1
ATOM 1534 O O . ASP A 1 201 ? -4.876 3.885 -10.277 1.00 62.62 201 ASP A O 1
ATOM 1538 N N . GLY A 1 202 ? -3.593 5.612 -9.643 1.00 67.38 202 GLY A N 1
ATOM 1539 C CA . GLY A 1 202 ? -2.466 5.286 -10.516 1.00 67.38 202 GLY A CA 1
ATOM 1540 C C . GLY A 1 202 ? -1.800 3.961 -10.137 1.00 67.38 202 GLY A C 1
ATOM 1541 O O . GLY A 1 202 ? -1.507 3.158 -11.022 1.00 67.38 202 GLY A O 1
ATOM 1542 N N . LEU A 1 203 ? -1.628 3.691 -8.837 1.00 70.19 203 LEU A N 1
ATOM 1543 C CA . LEU A 1 203 ? -1.047 2.442 -8.334 1.00 70.19 203 LEU A CA 1
ATOM 1544 C C . LEU A 1 203 ? -1.958 1.252 -8.631 1.00 70.19 203 LEU A C 1
ATOM 1546 O O . LEU A 1 203 ? -1.476 0.242 -9.133 1.00 70.19 203 LEU A O 1
ATOM 1550 N N . LYS A 1 204 ? -3.275 1.390 -8.423 1.00 74.31 204 LYS A N 1
ATOM 1551 C CA . LYS A 1 204 ? -4.260 0.356 -8.796 1.00 74.31 204 LYS A CA 1
ATOM 1552 C C . LYS A 1 204 ? -4.209 0.037 -10.294 1.00 74.31 204 LYS A C 1
ATOM 1554 O O . LYS A 1 204 ? -4.263 -1.127 -10.687 1.00 74.31 204 LYS A O 1
ATOM 1559 N N . ASN A 1 205 ? -4.075 1.058 -11.142 1.00 78.50 205 ASN A N 1
ATOM 1560 C CA . ASN A 1 205 ? -3.951 0.854 -12.584 1.00 78.50 205 ASN A CA 1
ATOM 1561 C C . ASN A 1 205 ? -2.632 0.157 -12.958 1.00 78.50 205 ASN A C 1
ATOM 1563 O O . ASN A 1 205 ? -2.629 -0.755 -13.782 1.00 78.50 205 ASN A O 1
ATOM 1567 N N . ILE A 1 206 ? -1.517 0.546 -12.331 1.00 82.12 206 ILE A N 1
ATOM 1568 C CA . ILE A 1 206 ? -0.220 -0.118 -12.521 1.00 82.12 206 ILE A CA 1
ATOM 1569 C C . ILE A 1 206 ? -0.294 -1.574 -12.070 1.00 82.12 206 ILE A C 1
ATOM 1571 O O . ILE A 1 206 ? 0.187 -2.438 -12.794 1.00 82.12 206 ILE A O 1
ATOM 1575 N N . GLN A 1 207 ? -0.926 -1.863 -10.934 1.00 82.88 207 GLN A N 1
ATOM 1576 C CA . GLN A 1 207 ? -1.119 -3.223 -10.438 1.00 82.88 207 GLN A CA 1
ATOM 1577 C C . GLN A 1 207 ? -1.887 -4.077 -11.454 1.00 82.88 207 GLN A C 1
ATOM 1579 O O . GLN A 1 207 ? -1.375 -5.099 -11.903 1.00 82.88 207 GLN A O 1
ATOM 1584 N N . ARG A 1 208 ? -3.054 -3.609 -11.914 1.00 86.25 208 ARG A N 1
ATOM 1585 C CA . ARG A 1 208 ? -3.853 -4.300 -12.940 1.00 86.25 208 ARG A CA 1
ATOM 1586 C C . ARG A 1 208 ? -3.064 -4.537 -14.233 1.00 86.25 208 ARG A C 1
ATOM 1588 O O . ARG A 1 208 ? -3.189 -5.581 -14.864 1.00 86.25 208 ARG A O 1
ATOM 1595 N N . LEU A 1 209 ? -2.268 -3.560 -14.665 1.00 85.75 209 LEU A N 1
ATOM 1596 C CA . LEU A 1 209 ? -1.466 -3.688 -15.884 1.00 85.75 209 LEU A CA 1
ATOM 1597 C C . LEU A 1 209 ? -0.222 -4.554 -15.678 1.00 85.75 209 LEU A C 1
ATOM 1599 O O . LEU A 1 209 ? 0.229 -5.172 -16.632 1.00 85.75 209 LEU A O 1
ATOM 1603 N N . THR A 1 210 ? 0.288 -4.650 -14.451 1.00 87.12 210 THR A N 1
ATOM 1604 C CA . THR A 1 210 ? 1.327 -5.613 -14.061 1.00 87.12 210 THR A CA 1
ATOM 1605 C C . THR A 1 210 ? 0.767 -7.032 -14.102 1.00 87.12 210 THR A C 1
ATOM 1607 O O . THR A 1 210 ? 1.450 -7.932 -14.575 1.00 87.12 210 THR A O 1
ATOM 1610 N N . GLU A 1 211 ? -0.477 -7.240 -13.660 1.00 88.12 211 GLU A N 1
ATOM 1611 C CA . GLU A 1 211 ? -1.195 -8.527 -13.731 1.00 88.12 211 GLU A CA 1
ATOM 1612 C C . GLU A 1 211 ? -1.407 -9.013 -15.167 1.00 88.12 211 GLU A C 1
ATOM 1614 O O . GLU A 1 211 ? -1.310 -10.207 -15.433 1.00 88.12 211 GLU A O 1
ATOM 1619 N N . ALA A 1 212 ? -1.635 -8.089 -16.100 1.00 88.19 212 ALA A N 1
ATOM 1620 C CA . ALA A 1 212 ? -1.807 -8.399 -17.516 1.00 88.19 212 ALA A CA 1
ATOM 1621 C C . ALA A 1 212 ? -0.491 -8.463 -18.322 1.00 88.19 212 ALA A C 1
ATOM 1623 O O . ALA A 1 212 ? -0.518 -8.842 -19.493 1.00 88.19 212 ALA A O 1
ATOM 1624 N N . ASP A 1 213 ? 0.647 -8.058 -17.749 1.00 92.19 213 ASP A N 1
ATOM 1625 C CA . ASP A 1 213 ? 1.938 -8.026 -18.443 1.00 92.19 213 ASP A CA 1
ATOM 1626 C C . ASP A 1 213 ? 2.712 -9.327 -18.186 1.00 92.19 213 ASP A C 1
ATOM 1628 O O . ASP A 1 213 ? 3.241 -9.550 -17.099 1.00 92.19 213 ASP A O 1
ATOM 1632 N N . ASN A 1 214 ? 2.802 -10.179 -19.210 1.00 92.62 214 ASN A N 1
ATOM 1633 C CA . ASN A 1 214 ? 3.468 -11.483 -19.130 1.00 92.62 214 ASN A CA 1
ATOM 1634 C C . ASN A 1 214 ? 4.932 -11.385 -18.666 1.00 92.62 214 ASN A C 1
ATOM 1636 O O . ASN A 1 214 ? 5.390 -12.236 -17.905 1.00 92.62 214 ASN A O 1
ATOM 1640 N N . GLN A 1 215 ? 5.662 -10.347 -19.095 1.00 93.94 215 GLN A N 1
ATOM 1641 C CA . GLN A 1 215 ? 7.056 -10.139 -18.701 1.00 93.94 215 GLN A CA 1
ATOM 1642 C C . GLN A 1 215 ? 7.144 -9.818 -17.209 1.00 93.94 215 GLN A C 1
ATOM 1644 O O . GLN A 1 215 ? 7.969 -10.387 -16.494 1.00 93.94 215 GLN A O 1
ATOM 1649 N N . LEU A 1 216 ? 6.273 -8.931 -16.724 1.00 92.94 216 LEU A N 1
ATOM 1650 C CA . LEU A 1 216 ? 6.265 -8.546 -15.315 1.00 92.94 216 LEU A CA 1
ATOM 1651 C C . LEU A 1 216 ? 5.672 -9.621 -14.402 1.00 92.94 216 LEU A C 1
ATOM 1653 O O . LEU A 1 216 ? 6.124 -9.752 -13.269 1.00 92.94 216 LEU A O 1
ATOM 1657 N N . GLN A 1 217 ? 4.719 -10.424 -14.876 1.00 93.88 217 GLN A N 1
ATOM 1658 C CA . GLN A 1 217 ? 4.238 -11.596 -14.142 1.00 93.88 217 GLN A CA 1
ATOM 1659 C C . GLN A 1 217 ? 5.345 -12.628 -13.952 1.00 93.88 217 GLN A C 1
ATOM 1661 O O . GLN A 1 217 ? 5.539 -13.128 -12.842 1.00 93.88 217 GLN A O 1
ATOM 1666 N N . LEU A 1 218 ? 6.111 -12.901 -15.010 1.00 92.81 218 LEU A N 1
ATOM 1667 C CA . LEU A 1 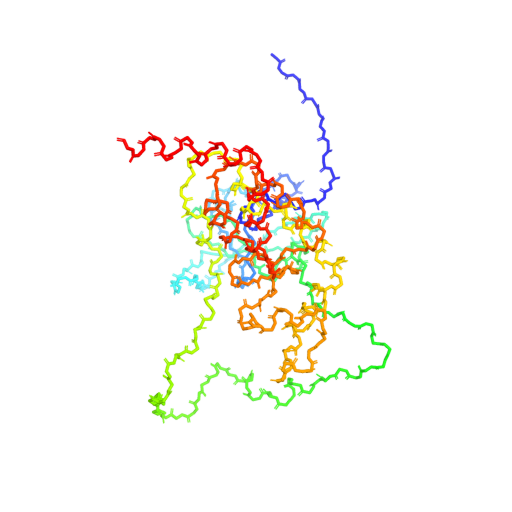218 ? 7.256 -13.792 -14.924 1.00 92.81 218 LEU A CA 1
ATOM 1668 C C . LEU A 1 218 ? 8.326 -13.234 -13.980 1.00 92.81 218 LEU A C 1
ATOM 1670 O O . LEU A 1 218 ? 8.774 -13.944 -13.085 1.00 92.81 218 LEU A O 1
ATOM 1674 N N . LEU A 1 219 ? 8.663 -11.948 -14.110 1.00 92.50 219 LEU A N 1
ATOM 1675 C CA . LEU A 1 219 ? 9.623 -11.283 -13.228 1.00 92.50 219 LEU A CA 1
ATOM 1676 C C . LEU A 1 219 ? 9.174 -11.346 -11.765 1.00 92.50 219 LEU A C 1
ATOM 1678 O O . LEU A 1 219 ? 9.964 -11.686 -10.891 1.00 92.50 219 LEU A O 1
ATOM 1682 N N . ARG A 1 220 ? 7.895 -11.070 -11.494 1.00 90.88 220 ARG A N 1
ATOM 1683 C CA . ARG A 1 220 ? 7.303 -11.185 -10.158 1.00 90.88 220 ARG A CA 1
ATOM 1684 C C . ARG A 1 220 ? 7.445 -12.603 -9.613 1.00 90.88 220 ARG A C 1
ATOM 1686 O O . ARG A 1 220 ? 7.803 -12.762 -8.451 1.00 90.88 220 ARG A O 1
ATOM 1693 N N . MET A 1 221 ? 7.179 -13.621 -10.429 1.00 87.50 221 MET A N 1
ATOM 1694 C CA . MET A 1 221 ? 7.320 -15.016 -10.015 1.00 87.50 221 MET A CA 1
ATOM 1695 C C . MET A 1 221 ? 8.773 -15.359 -9.673 1.00 87.50 221 MET A C 1
ATOM 1697 O O . MET A 1 221 ? 9.018 -15.979 -8.643 1.00 87.50 221 MET A O 1
ATOM 1701 N N . THR A 1 222 ? 9.730 -14.919 -10.492 1.00 88.25 222 THR A N 1
ATOM 1702 C CA . THR A 1 222 ? 11.166 -15.112 -10.242 1.00 88.25 222 THR A CA 1
ATOM 1703 C C . THR A 1 222 ? 11.619 -14.395 -8.974 1.00 88.25 222 THR A C 1
ATOM 1705 O O . THR A 1 222 ? 12.293 -14.992 -8.148 1.00 88.25 222 THR A O 1
ATOM 1708 N N . VAL A 1 223 ? 11.186 -13.153 -8.745 1.00 88.75 223 VAL A N 1
ATOM 1709 C CA . VAL A 1 223 ? 11.529 -12.404 -7.523 1.00 88.75 223 VAL A CA 1
ATOM 1710 C C . VAL A 1 223 ? 10.986 -13.097 -6.268 1.00 88.75 223 VAL A C 1
ATOM 1712 O O . VAL A 1 223 ? 11.674 -13.142 -5.255 1.00 88.75 223 VAL A O 1
ATOM 1715 N N . LEU A 1 224 ? 9.777 -13.669 -6.327 1.00 82.81 224 LEU A N 1
ATOM 1716 C CA . LEU A 1 224 ? 9.161 -14.359 -5.185 1.00 82.81 224 LEU A CA 1
ATOM 1717 C C . LEU A 1 224 ? 9.728 -15.764 -4.933 1.00 82.81 224 LEU A C 1
ATOM 1719 O O . LEU A 1 224 ? 9.771 -16.198 -3.786 1.00 82.81 224 LEU A O 1
ATOM 1723 N N . ARG A 1 225 ? 10.121 -16.493 -5.985 1.00 85.56 225 ARG A N 1
ATOM 1724 C CA . ARG A 1 225 ? 10.685 -17.853 -5.873 1.00 85.56 225 ARG A CA 1
ATOM 1725 C C . ARG A 1 225 ? 12.195 -17.868 -5.654 1.00 85.56 225 ARG A C 1
ATOM 1727 O O . ARG A 1 225 ? 12.725 -18.889 -5.231 1.00 85.56 225 ARG A O 1
ATOM 1734 N N . GLY A 1 226 ? 12.860 -16.756 -5.941 1.00 84.44 226 GLY A N 1
ATOM 1735 C CA . GLY A 1 226 ? 14.308 -16.660 -5.993 1.00 84.44 226 GLY A CA 1
ATOM 1736 C C . GLY A 1 226 ? 14.816 -16.629 -7.432 1.00 84.44 226 GLY A C 1
ATOM 1737 O O . GLY A 1 226 ? 14.259 -17.248 -8.344 1.00 84.44 226 GLY A O 1
ATOM 1738 N N . TRP A 1 227 ? 15.890 -15.870 -7.623 1.00 88.19 227 TRP A N 1
ATOM 1739 C CA . TRP A 1 227 ? 16.608 -15.810 -8.887 1.00 88.19 227 TRP A CA 1
ATOM 1740 C C . TRP A 1 227 ? 17.459 -17.077 -9.078 1.00 88.19 227 TRP A C 1
ATOM 1742 O O . TRP A 1 227 ? 17.953 -17.612 -8.085 1.00 88.19 227 TRP A O 1
ATOM 1752 N N . PRO A 1 228 ? 17.658 -17.548 -10.324 1.00 87.75 228 PRO A N 1
ATOM 1753 C CA . PRO A 1 228 ? 18.620 -18.612 -10.619 1.00 87.75 228 PRO A CA 1
ATOM 1754 C C . PRO A 1 228 ? 20.039 -18.237 -10.174 1.00 87.75 228 PRO A C 1
ATOM 1756 O O . PRO A 1 228 ? 20.342 -17.054 -10.019 1.00 87.75 228 PRO A O 1
ATOM 1759 N N . GLU A 1 229 ? 20.929 -19.219 -10.019 1.00 84.62 229 GLU A N 1
ATOM 1760 C CA . GLU A 1 229 ? 22.331 -18.954 -9.652 1.00 84.62 229 GLU A CA 1
ATOM 1761 C C . GLU A 1 229 ? 23.117 -18.337 -10.814 1.00 84.62 229 GLU A C 1
ATOM 1763 O O . GLU A 1 229 ? 23.985 -17.483 -10.614 1.00 84.62 229 GLU A O 1
ATOM 1768 N N . THR A 1 230 ? 22.787 -18.727 -12.049 1.00 86.25 230 THR A N 1
ATOM 1769 C CA . THR A 1 230 ? 23.492 -18.275 -13.249 1.00 86.25 230 THR A CA 1
ATOM 1770 C C . THR A 1 230 ? 22.593 -17.484 -14.191 1.00 86.25 230 THR A C 1
ATOM 1772 O O . THR A 1 230 ? 21.389 -17.711 -14.313 1.00 86.25 230 THR A O 1
ATOM 1775 N N . LYS A 1 231 ? 23.198 -16.541 -14.927 1.00 86.00 231 LYS A N 1
ATOM 1776 C CA . LYS A 1 231 ? 22.461 -15.710 -15.888 1.00 86.00 231 LYS A CA 1
ATOM 1777 C C . LYS A 1 231 ? 21.908 -16.515 -17.068 1.00 86.00 231 LYS A C 1
ATOM 1779 O O . LYS A 1 231 ? 20.915 -16.103 -17.661 1.00 86.00 231 LYS A O 1
ATOM 1784 N N . GLN A 1 232 ? 22.555 -17.626 -17.429 1.00 86.31 232 GLN A N 1
ATOM 1785 C CA . GLN A 1 232 ? 22.133 -18.456 -18.560 1.00 86.31 232 GLN A CA 1
ATOM 1786 C C . GLN A 1 232 ? 20.814 -19.197 -18.302 1.00 86.31 232 GLN A C 1
ATOM 1788 O O . GLN A 1 232 ? 20.126 -19.537 -19.258 1.00 86.31 232 GLN A O 1
ATOM 1793 N N . GLU A 1 233 ? 20.454 -19.421 -17.039 1.00 83.25 233 GLU A N 1
ATOM 1794 C CA . GLU A 1 233 ? 19.226 -20.124 -16.642 1.00 83.25 233 GLU A CA 1
ATOM 1795 C C . GLU A 1 233 ? 17.988 -19.219 -16.610 1.00 83.25 233 GLU A C 1
ATOM 1797 O O . GLU A 1 233 ? 16.868 -19.682 -16.398 1.00 83.25 233 GLU A O 1
ATOM 1802 N N . ILE A 1 234 ? 18.168 -17.914 -16.808 1.00 89.88 234 ILE A N 1
ATOM 1803 C CA . ILE A 1 234 ? 17.069 -16.957 -16.782 1.00 89.88 234 ILE A CA 1
ATOM 1804 C C . ILE A 1 234 ? 16.312 -16.998 -18.099 1.00 89.88 234 ILE A C 1
ATOM 1806 O O . ILE A 1 234 ? 16.899 -16.894 -19.177 1.00 89.88 234 ILE A O 1
ATOM 1810 N N . GLU A 1 235 ? 14.986 -17.005 -18.000 1.00 89.56 235 GLU A N 1
ATOM 1811 C CA . GLU A 1 235 ? 14.119 -16.841 -19.158 1.00 89.56 235 GLU A CA 1
ATOM 1812 C C . GLU A 1 235 ? 14.461 -15.541 -19.925 1.00 89.56 235 GLU A C 1
ATOM 1814 O O . GLU A 1 235 ? 14.469 -14.454 -19.327 1.00 89.56 235 GLU A O 1
ATOM 1819 N N . PRO A 1 236 ? 14.680 -15.594 -21.255 1.00 90.88 236 PRO A N 1
ATOM 1820 C CA . PRO A 1 236 ? 15.075 -14.435 -22.058 1.00 90.88 236 PRO A CA 1
ATOM 1821 C C . PRO A 1 236 ? 14.181 -13.206 -21.874 1.00 90.88 236 PRO A C 1
ATOM 1823 O O . PRO A 1 236 ? 14.662 -12.075 -21.929 1.00 90.88 236 PRO A O 1
ATOM 1826 N N . LEU A 1 237 ? 12.892 -13.425 -21.597 1.00 91.56 237 LEU A N 1
ATOM 1827 C CA . LEU A 1 237 ? 11.908 -12.368 -21.389 1.00 91.56 237 LEU A CA 1
ATOM 1828 C C . LEU A 1 237 ? 12.246 -11.460 -20.193 1.00 91.56 237 LEU A C 1
ATOM 1830 O O . LEU A 1 237 ? 11.909 -10.281 -20.219 1.00 91.56 237 LEU A O 1
ATOM 1834 N N . ILE A 1 238 ? 12.930 -11.967 -19.165 1.00 93.38 238 ILE A N 1
ATOM 1835 C CA . ILE A 1 238 ? 13.306 -11.191 -17.969 1.00 93.38 238 ILE A CA 1
ATOM 1836 C C . ILE A 1 238 ? 14.822 -11.036 -17.803 1.00 93.38 238 ILE A C 1
ATOM 1838 O O . ILE A 1 238 ? 15.277 -10.424 -16.837 1.00 93.38 238 ILE A O 1
ATOM 1842 N N . ALA A 1 239 ? 15.618 -11.527 -18.757 1.00 91.94 239 ALA A N 1
ATOM 1843 C CA . ALA A 1 239 ? 17.079 -11.473 -18.709 1.00 91.94 239 ALA A CA 1
ATOM 1844 C C . ALA A 1 239 ? 17.634 -10.041 -18.573 1.00 91.94 239 ALA A C 1
ATOM 1846 O O . ALA A 1 239 ? 18.690 -9.832 -17.972 1.00 91.94 239 ALA A O 1
ATOM 1847 N N . GLU A 1 240 ? 16.909 -9.039 -19.083 1.00 93.31 240 GLU A N 1
ATOM 1848 C CA . GLU A 1 240 ? 17.256 -7.617 -18.949 1.00 93.31 240 GLU A CA 1
ATOM 1849 C C . GLU A 1 240 ? 17.164 -7.080 -17.510 1.00 93.31 240 GLU A C 1
ATOM 1851 O O . GLU A 1 240 ? 17.772 -6.056 -17.193 1.00 93.31 240 GLU A O 1
ATOM 1856 N N . TYR A 1 241 ? 16.461 -7.783 -16.619 1.00 93.31 241 TYR A N 1
ATOM 1857 C CA . TYR A 1 241 ? 16.311 -7.406 -15.216 1.00 93.31 241 TYR A CA 1
ATOM 1858 C C . TYR A 1 241 ? 17.383 -8.011 -14.296 1.00 93.31 241 TYR A C 1
ATOM 1860 O O . TYR A 1 241 ? 17.538 -7.539 -13.172 1.00 93.31 241 TYR A O 1
ATOM 1868 N N . TRP A 1 242 ? 18.171 -8.987 -14.766 1.00 91.50 242 TRP A N 1
ATOM 1869 C CA . TRP A 1 242 ? 19.179 -9.698 -13.960 1.00 91.50 242 TRP A CA 1
ATOM 1870 C C . TRP A 1 242 ? 20.189 -8.784 -13.259 1.00 91.50 242 TRP A C 1
ATOM 1872 O O . TRP A 1 242 ? 20.545 -8.993 -12.099 1.00 91.50 242 TRP A O 1
ATOM 1882 N N . THR A 1 243 ? 20.655 -7.748 -13.960 1.00 91.88 243 THR A N 1
ATOM 1883 C CA . THR A 1 243 ? 21.635 -6.787 -13.428 1.00 91.88 243 THR A CA 1
ATOM 1884 C C . THR A 1 243 ? 21.092 -6.021 -12.220 1.00 91.88 243 THR A C 1
ATOM 1886 O O . THR A 1 243 ? 21.862 -5.466 -11.449 1.00 91.88 243 THR A O 1
ATOM 1889 N N . TYR A 1 244 ? 19.771 -5.999 -12.051 1.00 92.25 244 TYR A N 1
ATOM 1890 C CA . TYR A 1 244 ? 19.073 -5.277 -10.995 1.00 92.25 244 TYR A CA 1
ATOM 1891 C C . TYR A 1 244 ? 18.426 -6.216 -9.972 1.00 92.25 244 TYR A C 1
ATOM 1893 O O . TYR A 1 244 ? 17.704 -5.733 -9.111 1.00 92.25 244 TYR A O 1
ATOM 1901 N N . ARG A 1 245 ? 18.648 -7.535 -10.068 1.00 91.56 245 ARG A N 1
ATOM 1902 C CA . ARG A 1 245 ? 17.932 -8.566 -9.296 1.00 91.56 245 ARG A CA 1
ATOM 1903 C C . ARG A 1 245 ? 17.897 -8.316 -7.788 1.00 91.56 245 ARG A C 1
ATOM 1905 O O . ARG A 1 245 ? 16.844 -8.478 -7.184 1.00 91.56 245 ARG A O 1
ATOM 1912 N N . ASP A 1 246 ? 19.009 -7.845 -7.229 1.00 88.50 246 ASP A N 1
ATOM 1913 C CA . ASP A 1 246 ? 19.176 -7.590 -5.793 1.00 88.50 246 ASP A CA 1
ATOM 1914 C C . ASP A 1 246 ? 18.451 -6.310 -5.334 1.00 88.50 246 ASP A C 1
ATOM 1916 O O . ASP A 1 246 ? 18.208 -6.105 -4.150 1.00 88.50 246 ASP A O 1
ATOM 1920 N N . GLU A 1 247 ? 18.085 -5.439 -6.277 1.00 89.69 247 GLU A N 1
ATOM 1921 C CA . GLU A 1 247 ? 17.340 -4.204 -6.028 1.00 89.69 247 GLU A CA 1
ATOM 1922 C C . GLU A 1 247 ? 15.841 -4.351 -6.323 1.00 89.69 247 GLU A C 1
ATOM 1924 O O . GLU A 1 247 ? 15.082 -3.403 -6.095 1.00 89.69 247 GLU A O 1
ATOM 1929 N N . ILE A 1 248 ? 15.407 -5.484 -6.890 1.00 90.06 248 ILE A N 1
ATOM 1930 C CA . ILE A 1 248 ? 14.022 -5.674 -7.319 1.00 90.06 248 ILE A CA 1
ATOM 1931 C C . ILE A 1 248 ? 13.191 -6.282 -6.191 1.00 90.06 248 ILE A C 1
ATOM 1933 O O . ILE A 1 248 ? 13.476 -7.373 -5.707 1.00 90.06 248 ILE A O 1
ATOM 1937 N N . GLY A 1 249 ? 12.104 -5.600 -5.834 1.00 85.06 249 GLY A N 1
ATOM 1938 C CA . GLY A 1 249 ? 11.138 -6.052 -4.836 1.00 85.06 249 GLY A CA 1
ATOM 1939 C C . GLY A 1 249 ? 9.704 -6.032 -5.357 1.00 85.06 249 GLY A C 1
ATOM 1940 O O 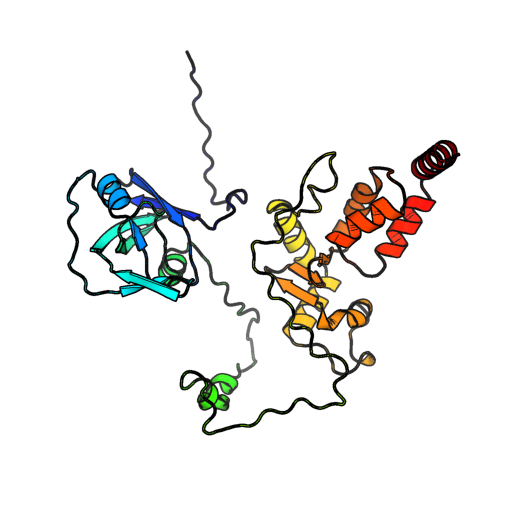. GLY A 1 249 ? 9.380 -5.336 -6.321 1.00 85.06 249 GLY A O 1
ATOM 1941 N N . VAL A 1 250 ? 8.827 -6.790 -4.698 1.00 83.81 250 VAL A N 1
ATOM 1942 C CA . VAL A 1 250 ? 7.380 -6.785 -4.955 1.00 83.81 250 VAL A CA 1
ATOM 1943 C C . VAL A 1 250 ? 6.667 -6.212 -3.737 1.00 83.81 250 VAL A C 1
ATOM 1945 O O . VAL A 1 250 ? 6.841 -6.709 -2.627 1.00 83.81 250 VAL A O 1
ATOM 1948 N N . TYR A 1 251 ? 5.823 -5.204 -3.945 1.00 77.19 251 TYR A N 1
ATOM 1949 C CA . TYR A 1 251 ? 5.003 -4.602 -2.898 1.00 77.19 251 TYR A CA 1
ATOM 1950 C C . TYR A 1 251 ? 3.582 -4.359 -3.411 1.00 77.19 251 TYR A C 1
ATOM 1952 O O . TYR A 1 251 ? 3.398 -3.759 -4.468 1.00 77.19 251 TYR A O 1
ATOM 1960 N N . ASN A 1 252 ? 2.571 -4.866 -2.694 1.00 75.19 252 ASN A N 1
ATOM 1961 C CA . ASN A 1 252 ? 1.153 -4.797 -3.086 1.00 75.19 252 ASN A CA 1
ATOM 1962 C C . ASN A 1 252 ? 0.890 -5.206 -4.552 1.00 75.19 252 ASN A C 1
ATOM 1964 O O . ASN A 1 252 ? 0.101 -4.590 -5.263 1.00 75.19 252 ASN A O 1
ATOM 1968 N N . GLY A 1 253 ? 1.591 -6.239 -5.028 1.00 76.12 253 GLY A N 1
ATOM 1969 C CA . GLY A 1 253 ? 1.456 -6.745 -6.397 1.00 76.12 253 GLY A CA 1
ATOM 1970 C C . GLY A 1 253 ? 2.135 -5.900 -7.482 1.00 76.12 253 GLY A C 1
ATOM 1971 O O . GLY A 1 253 ? 2.074 -6.285 -8.648 1.00 76.12 253 GLY A O 1
ATOM 1972 N N . VAL A 1 254 ? 2.809 -4.809 -7.112 1.00 83.00 254 VAL A N 1
ATOM 1973 C CA . VAL A 1 254 ? 3.590 -3.940 -8.002 1.00 83.00 254 VAL A CA 1
ATOM 1974 C C . VAL A 1 254 ? 5.083 -4.217 -7.816 1.00 83.00 254 VAL A C 1
ATOM 1976 O O . VAL A 1 254 ? 5.550 -4.473 -6.707 1.00 83.00 254 VAL A O 1
ATOM 1979 N N . LEU A 1 255 ? 5.835 -4.188 -8.915 1.00 86.94 255 LEU A N 1
ATOM 1980 C CA . LEU A 1 255 ? 7.284 -4.381 -8.923 1.00 86.94 255 LEU A CA 1
ATOM 1981 C C . LEU A 1 255 ? 8.021 -3.048 -8.768 1.00 86.94 255 LEU A C 1
ATOM 1983 O O . LEU A 1 255 ? 7.662 -2.053 -9.400 1.00 86.94 255 LEU A O 1
ATOM 1987 N N . TYR A 1 256 ? 9.093 -3.057 -7.982 1.00 87.44 256 TYR A N 1
ATOM 1988 C CA . TYR A 1 256 ? 9.946 -1.905 -7.707 1.00 87.44 256 TYR A CA 1
ATOM 1989 C C . TYR A 1 256 ? 11.413 -2.252 -7.939 1.00 87.44 256 TYR A C 1
ATOM 1991 O O . TYR A 1 256 ? 11.810 -3.388 -7.716 1.00 87.44 256 TYR A O 1
ATOM 1999 N N . LYS A 1 257 ? 12.213 -1.266 -8.354 1.00 86.56 257 LYS A N 1
ATOM 2000 C CA . LYS A 1 257 ? 13.677 -1.279 -8.275 1.00 86.56 257 LYS A CA 1
ATOM 2001 C C . LYS A 1 257 ? 14.093 -0.202 -7.274 1.00 86.56 257 LYS A C 1
ATOM 2003 O O . LYS A 1 257 ? 14.039 0.983 -7.614 1.00 86.56 257 LYS A O 1
ATOM 2008 N N . GLY A 1 258 ? 14.479 -0.595 -6.063 1.00 82.81 258 GLY A N 1
ATOM 2009 C CA . GLY A 1 258 ? 14.636 0.339 -4.948 1.00 82.81 258 GLY A CA 1
ATOM 2010 C C . GLY A 1 258 ? 13.335 1.110 -4.696 1.00 82.81 258 GLY A C 1
ATOM 2011 O O . GLY A 1 258 ? 12.301 0.515 -4.411 1.00 82.81 258 GLY A O 1
ATOM 2012 N N . ASP A 1 259 ? 13.368 2.431 -4.866 1.00 76.62 259 ASP A N 1
ATOM 2013 C CA . ASP A 1 259 ? 12.236 3.353 -4.700 1.00 76.62 259 ASP A CA 1
ATOM 2014 C C . ASP A 1 259 ? 11.416 3.596 -5.985 1.00 76.62 259 ASP A C 1
ATOM 2016 O O . ASP A 1 259 ? 10.422 4.324 -5.972 1.00 76.62 259 ASP A O 1
ATOM 2020 N N . ARG A 1 260 ? 11.806 2.991 -7.113 1.00 83.31 260 ARG A N 1
ATOM 2021 C CA . ARG A 1 260 ? 11.232 3.282 -8.438 1.00 83.31 260 ARG A CA 1
ATOM 2022 C C . ARG A 1 260 ? 10.285 2.189 -8.887 1.00 83.31 260 ARG A C 1
ATOM 2024 O O . ARG A 1 260 ? 10.648 1.016 -8.876 1.00 83.31 260 ARG A O 1
ATOM 2031 N N . VAL A 1 261 ? 9.116 2.564 -9.393 1.00 85.44 261 VAL A N 1
ATOM 2032 C CA . VAL A 1 261 ? 8.146 1.603 -9.930 1.00 85.44 261 VAL A CA 1
ATOM 2033 C C . VAL A 1 261 ? 8.600 1.062 -11.276 1.00 85.44 261 VAL A C 1
ATOM 2035 O O . VAL A 1 261 ? 8.908 1.826 -12.196 1.00 85.44 261 VAL A O 1
ATOM 2038 N N . ILE A 1 262 ? 8.584 -0.264 -11.408 1.00 91.06 262 ILE A N 1
ATOM 2039 C CA . ILE A 1 262 ? 8.800 -0.939 -12.683 1.00 91.06 262 ILE A CA 1
ATOM 2040 C C . ILE A 1 262 ? 7.536 -0.797 -13.530 1.00 91.06 262 ILE A C 1
ATOM 2042 O O . ILE A 1 262 ? 6.471 -1.294 -13.174 1.00 91.06 262 ILE A O 1
ATOM 2046 N N . VAL A 1 263 ? 7.645 -0.092 -14.656 1.00 90.00 263 VAL A N 1
ATOM 2047 C CA . VAL A 1 263 ? 6.482 0.302 -15.461 1.00 90.00 263 VAL A CA 1
ATOM 2048 C C . VAL A 1 263 ? 6.073 -0.815 -16.439 1.00 90.00 263 VAL A C 1
ATOM 2050 O O . VAL A 1 263 ? 6.892 -1.199 -17.290 1.00 90.00 263 VAL A O 1
ATOM 2053 N N . PRO A 1 264 ? 4.804 -1.279 -16.400 1.00 91.62 264 PRO A N 1
ATOM 2054 C CA . PRO A 1 264 ? 4.247 -2.210 -17.381 1.00 91.62 264 PRO A CA 1
ATOM 2055 C C . PRO A 1 264 ? 4.381 -1.701 -18.807 1.00 91.62 264 PRO A C 1
ATOM 2057 O O . PRO A 1 264 ? 4.214 -0.506 -19.072 1.00 91.62 264 PRO A O 1
ATOM 2060 N N . THR A 1 265 ? 4.615 -2.611 -19.747 1.00 90.62 265 THR A N 1
ATOM 2061 C CA . THR A 1 265 ? 4.880 -2.289 -21.155 1.00 90.62 265 THR A CA 1
ATOM 2062 C C . THR A 1 265 ? 3.771 -1.432 -21.767 1.00 90.62 265 THR A C 1
ATOM 2064 O O . THR A 1 265 ? 4.051 -0.447 -22.454 1.00 90.62 265 THR A O 1
ATOM 2067 N N . ALA A 1 266 ? 2.514 -1.728 -21.426 1.00 87.19 266 ALA A N 1
ATOM 2068 C CA . ALA A 1 266 ? 1.340 -0.975 -21.867 1.00 87.19 266 ALA A CA 1
ATOM 2069 C C . ALA A 1 266 ? 1.347 0.504 -21.425 1.00 87.19 266 ALA A C 1
ATOM 2071 O O . ALA A 1 266 ? 0.822 1.361 -22.135 1.00 87.19 266 ALA A O 1
ATOM 2072 N N . LEU A 1 267 ? 1.969 0.827 -20.284 1.00 84.69 267 LEU A N 1
ATOM 2073 C CA . LEU A 1 267 ? 2.048 2.194 -19.760 1.00 84.69 267 LEU A CA 1
ATOM 2074 C C . LEU A 1 267 ? 3.258 2.977 -20.263 1.00 84.69 267 LEU A C 1
ATOM 2076 O O . LEU A 1 267 ? 3.212 4.208 -20.257 1.00 84.69 267 LEU A O 1
ATOM 2080 N N . ARG A 1 268 ? 4.322 2.312 -20.730 1.00 88.25 268 ARG A N 1
ATOM 2081 C CA . ARG A 1 268 ? 5.586 2.973 -21.111 1.00 88.25 268 ARG A CA 1
ATOM 2082 C C . ARG A 1 268 ? 5.377 4.093 -22.137 1.00 88.25 268 ARG A C 1
ATOM 2084 O O . ARG A 1 268 ? 5.966 5.164 -22.004 1.00 88.25 268 ARG A O 1
ATOM 2091 N N . ARG A 1 269 ? 4.485 3.897 -23.119 1.00 83.12 269 ARG A N 1
ATOM 2092 C CA . ARG A 1 269 ? 4.169 4.907 -24.152 1.00 83.12 269 ARG A CA 1
ATOM 2093 C C . ARG A 1 269 ? 3.519 6.161 -23.565 1.00 83.12 269 ARG A C 1
ATOM 2095 O O . ARG A 1 269 ? 3.889 7.273 -23.934 1.00 83.12 269 ARG A O 1
ATOM 2102 N N . GLU A 1 270 ? 2.556 5.982 -22.668 1.00 79.56 270 GLU A N 1
ATOM 2103 C CA . GLU A 1 270 ? 1.862 7.091 -22.012 1.00 79.56 270 GLU A CA 1
ATOM 2104 C C . GLU A 1 270 ? 2.800 7.838 -21.058 1.00 79.56 270 GLU A C 1
ATOM 2106 O O . GLU A 1 270 ? 2.849 9.069 -21.075 1.00 79.56 270 GLU A O 1
ATOM 2111 N N . MET A 1 271 ? 3.626 7.106 -20.301 1.00 79.94 271 MET A N 1
ATOM 2112 C CA . MET A 1 271 ? 4.656 7.712 -19.453 1.00 79.94 271 MET A CA 1
ATOM 2113 C C . MET A 1 271 ? 5.634 8.545 -20.274 1.00 79.94 271 MET A C 1
ATOM 2115 O O . MET A 1 271 ? 5.938 9.674 -19.897 1.00 79.94 271 MET A O 1
ATOM 2119 N N . MET A 1 272 ? 6.073 8.038 -21.429 1.00 77.50 272 MET A N 1
ATOM 2120 C CA . MET A 1 272 ? 6.991 8.763 -22.304 1.00 77.50 272 MET A CA 1
ATOM 2121 C C . MET A 1 272 ? 6.395 10.084 -22.798 1.00 77.50 272 MET A C 1
ATOM 2123 O O . MET A 1 272 ? 7.054 11.120 -22.717 1.00 77.50 272 MET A O 1
ATOM 2127 N N . LYS A 1 273 ? 5.128 10.076 -23.238 1.00 74.12 273 LYS A N 1
ATOM 2128 C CA . LYS A 1 273 ? 4.420 11.300 -23.648 1.00 74.12 273 LYS A CA 1
ATOM 2129 C C . LYS A 1 273 ? 4.384 12.331 -22.523 1.00 74.12 273 LYS A C 1
ATOM 2131 O O . LYS A 1 273 ? 4.655 13.502 -22.764 1.00 74.12 273 LYS A O 1
ATOM 2136 N N . ARG A 1 274 ? 4.102 11.902 -21.292 1.00 73.06 274 ARG A N 1
ATOM 2137 C CA . ARG A 1 274 ? 4.007 12.789 -20.120 1.00 73.06 274 ARG A CA 1
ATOM 2138 C C . ARG A 1 274 ? 5.353 13.345 -19.677 1.00 73.06 274 ARG A C 1
ATOM 2140 O O . ARG A 1 274 ? 5.453 14.531 -19.378 1.00 73.06 274 ARG A O 1
ATOM 2147 N N . ILE A 1 275 ? 6.393 12.510 -19.670 1.00 72.94 275 ILE A N 1
ATOM 2148 C CA . ILE A 1 275 ? 7.770 12.937 -19.386 1.00 72.94 275 ILE A CA 1
ATOM 2149 C C . ILE A 1 275 ? 8.191 14.013 -20.395 1.00 72.94 275 ILE A C 1
ATOM 2151 O O . ILE A 1 275 ? 8.780 15.028 -20.019 1.00 72.94 275 ILE A O 1
ATOM 2155 N N . HIS A 1 276 ? 7.837 13.806 -21.663 1.00 69.06 276 HIS A N 1
ATOM 2156 C CA . HIS A 1 276 ? 8.210 14.669 -22.772 1.00 69.06 276 HIS A CA 1
ATOM 2157 C C . HIS A 1 276 ? 7.357 15.946 -22.912 1.00 69.06 276 HIS A C 1
ATOM 2159 O O . HIS A 1 276 ? 7.866 16.951 -23.400 1.00 69.06 276 HIS A O 1
ATOM 2165 N N . ALA A 1 277 ? 6.105 15.954 -22.437 1.00 65.81 277 ALA A N 1
ATOM 2166 C CA . ALA A 1 277 ? 5.140 17.051 -22.622 1.00 65.81 277 ALA A CA 1
ATOM 2167 C C . ALA A 1 277 ? 5.618 18.429 -22.129 1.00 65.81 277 ALA A C 1
ATOM 2169 O O . ALA A 1 277 ? 5.129 19.458 -22.581 1.00 65.81 277 ALA A O 1
ATOM 2170 N N . SER A 1 278 ? 6.568 18.463 -21.193 1.00 61.09 278 SER A N 1
ATOM 2171 C CA . SER A 1 278 ? 7.086 19.721 -20.644 1.00 61.09 278 SER A CA 1
ATOM 2172 C C . SER A 1 278 ? 8.160 20.394 -21.514 1.00 61.09 278 SER A C 1
ATOM 2174 O O . SER A 1 278 ? 8.494 21.544 -21.252 1.00 61.09 278 SER A O 1
ATOM 2176 N N . HIS A 1 279 ? 8.727 19.703 -22.514 1.00 66.69 279 HIS A N 1
ATOM 2177 C CA . HIS A 1 279 ? 9.807 20.205 -23.385 1.00 66.69 279 HIS A CA 1
ATOM 2178 C C . HIS A 1 279 ? 11.011 20.838 -22.646 1.00 66.69 279 HIS A C 1
ATOM 2180 O O . HIS A 1 279 ? 11.757 21.643 -23.193 1.00 66.69 279 HIS A O 1
ATOM 2186 N N . GLN A 1 280 ? 11.260 20.443 -21.392 1.00 61.59 280 GLN A N 1
ATOM 2187 C CA . GLN A 1 280 ? 12.245 21.082 -20.501 1.00 61.59 280 GLN A CA 1
ATOM 2188 C C . GLN A 1 280 ? 13.716 20.720 -20.782 1.00 61.59 280 GLN A C 1
ATOM 2190 O O . GLN A 1 280 ? 14.613 21.109 -20.028 1.00 61.59 280 GLN A O 1
ATOM 2195 N N . GLY A 1 281 ? 13.978 19.978 -21.859 1.00 64.31 281 GLY A N 1
ATOM 2196 C CA . GLY A 1 281 ? 15.301 19.481 -22.227 1.00 64.31 281 GLY A CA 1
ATOM 2197 C C . GLY A 1 281 ? 15.646 18.114 -21.622 1.00 64.31 281 GLY A C 1
ATOM 2198 O O . GLY A 1 281 ? 15.005 17.620 -20.692 1.00 64.31 281 GLY A O 1
ATOM 2199 N N . GLN A 1 282 ? 16.684 17.489 -22.183 1.00 65.19 282 GLN A N 1
ATOM 2200 C CA . GLN A 1 282 ? 17.012 16.069 -22.000 1.00 65.19 282 GLN A CA 1
ATOM 2201 C C . GLN A 1 282 ? 17.328 15.697 -20.546 1.00 65.19 282 GLN A C 1
ATOM 2203 O O . GLN A 1 282 ? 16.747 14.755 -20.008 1.00 65.19 282 GLN A O 1
ATOM 2208 N N . GLN A 1 283 ? 18.206 16.457 -19.884 1.00 65.19 283 GLN A N 1
ATOM 2209 C CA . GLN A 1 283 ? 18.610 16.181 -18.501 1.00 65.19 283 GLN A CA 1
ATOM 2210 C C . GLN A 1 283 ? 17.465 16.388 -17.500 1.00 65.19 283 GLN A C 1
ATOM 2212 O O . GLN A 1 283 ? 17.344 15.624 -16.545 1.00 65.19 283 GLN A O 1
ATOM 2217 N N . ALA A 1 284 ? 16.591 17.373 -17.733 1.00 66.94 284 ALA A N 1
ATOM 2218 C CA . ALA A 1 284 ? 15.434 17.627 -16.877 1.00 66.94 284 ALA A CA 1
ATOM 2219 C C . ALA A 1 284 ? 14.383 16.510 -16.994 1.00 66.94 284 ALA A C 1
ATOM 2221 O O . ALA A 1 284 ? 13.884 16.030 -15.975 1.00 66.94 284 ALA A O 1
ATOM 2222 N N . CYS A 1 285 ? 14.101 16.053 -18.222 1.00 66.62 285 CYS A N 1
ATOM 2223 C CA . CYS A 1 285 ? 13.196 14.929 -18.475 1.00 66.62 285 CYS A CA 1
ATOM 2224 C C . CYS A 1 285 ? 13.729 13.633 -17.854 1.00 66.62 285 CYS A C 1
ATOM 2226 O O . CYS A 1 285 ? 12.984 12.923 -17.179 1.00 66.62 285 CYS A O 1
ATOM 2228 N N . LEU A 1 286 ? 15.029 13.363 -18.029 1.00 70.00 286 LEU A N 1
ATOM 2229 C CA . LEU A 1 286 ? 15.676 12.183 -17.469 1.00 70.00 286 LEU A CA 1
ATOM 2230 C C . LEU A 1 286 ? 15.619 12.201 -15.940 1.00 70.00 286 LEU A C 1
ATOM 2232 O O . LEU A 1 286 ? 15.064 11.275 -15.364 1.00 70.00 286 LEU A O 1
ATOM 2236 N N . ARG A 1 287 ? 16.096 13.278 -15.294 1.00 69.69 287 ARG A N 1
ATOM 2237 C CA . ARG A 1 287 ? 16.123 13.402 -13.826 1.00 69.69 287 ARG A CA 1
ATOM 2238 C C . ARG A 1 287 ? 14.741 13.212 -13.208 1.00 69.69 287 ARG A C 1
ATOM 2240 O O . ARG A 1 287 ? 14.614 12.552 -12.183 1.00 69.69 287 ARG A O 1
ATOM 2247 N N . ARG A 1 288 ? 13.706 13.781 -13.834 1.00 68.75 288 ARG A N 1
ATOM 2248 C CA . ARG A 1 288 ? 12.322 13.655 -13.368 1.00 68.75 288 ARG A CA 1
ATOM 2249 C C . ARG A 1 288 ? 11.806 12.219 -13.491 1.00 68.75 288 ARG A C 1
ATOM 2251 O O . ARG A 1 288 ? 11.220 11.713 -12.543 1.00 68.75 288 ARG A O 1
ATOM 2258 N N . ALA A 1 289 ? 12.007 11.576 -14.640 1.00 70.50 289 ALA A N 1
ATOM 2259 C CA . ALA A 1 289 ? 11.514 10.222 -14.880 1.00 70.50 289 ALA A CA 1
ATOM 2260 C C . ALA A 1 289 ? 12.246 9.182 -14.022 1.00 70.50 289 ALA A C 1
ATOM 2262 O O . ALA A 1 289 ? 11.615 8.340 -13.387 1.00 70.50 289 ALA A O 1
ATOM 2263 N N . THR A 1 290 ? 13.576 9.276 -13.950 1.00 71.31 290 THR A N 1
ATOM 2264 C CA . THR A 1 290 ? 14.418 8.319 -13.223 1.00 71.31 290 THR A CA 1
ATOM 2265 C C . THR A 1 290 ? 14.270 8.404 -11.714 1.00 71.31 290 THR A C 1
ATOM 2267 O O . THR A 1 290 ? 14.759 7.513 -11.039 1.00 71.31 290 THR A O 1
ATOM 2270 N N . GLY A 1 291 ? 13.647 9.454 -11.174 1.00 71.62 291 GLY A N 1
ATOM 2271 C CA . GLY A 1 291 ? 13.399 9.571 -9.737 1.00 71.62 291 GLY A CA 1
ATOM 2272 C C . GLY A 1 291 ? 12.247 8.703 -9.225 1.00 71.62 291 GLY A C 1
ATOM 2273 O O . GLY A 1 291 ? 12.167 8.492 -8.029 1.00 71.62 291 GLY A O 1
ATOM 2274 N N . ALA A 1 292 ? 11.359 8.215 -10.099 1.00 73.50 292 ALA A N 1
ATOM 2275 C CA . ALA A 1 292 ? 10.161 7.477 -9.676 1.00 73.50 292 ALA A CA 1
ATOM 2276 C C . ALA A 1 292 ? 9.830 6.257 -10.545 1.00 73.50 292 ALA A C 1
ATOM 2278 O O . ALA A 1 292 ? 9.146 5.345 -10.089 1.00 73.50 292 ALA A O 1
ATOM 2279 N N . LEU A 1 293 ? 10.290 6.227 -11.799 1.00 83.94 293 LEU A N 1
ATOM 2280 C CA . LEU A 1 293 ? 9.968 5.174 -12.757 1.00 83.94 293 LEU A CA 1
ATOM 2281 C C . LEU A 1 293 ? 11.215 4.395 -13.159 1.00 83.94 293 LEU A C 1
ATOM 2283 O O . LEU A 1 293 ? 12.335 4.917 -13.163 1.00 83.94 293 LEU A O 1
ATOM 2287 N N . PHE A 1 294 ? 11.004 3.145 -13.550 1.00 89.75 294 PHE A N 1
ATOM 2288 C CA . PHE A 1 294 ? 12.047 2.289 -14.078 1.00 89.75 294 PHE A CA 1
ATOM 2289 C C . PHE A 1 294 ? 11.503 1.316 -15.129 1.00 89.75 294 PHE A C 1
ATOM 2291 O O . PHE A 1 294 ? 10.444 0.717 -14.972 1.00 89.75 294 PHE A O 1
ATOM 2298 N N . TRP A 1 295 ? 12.259 1.134 -16.205 1.00 92.56 295 TRP A N 1
ATOM 2299 C CA . TRP A 1 295 ? 12.244 -0.068 -17.033 1.00 92.56 295 TRP A CA 1
ATOM 2300 C C . TRP A 1 295 ? 13.571 -0.140 -17.807 1.00 92.56 295 TRP A C 1
ATOM 2302 O O . TRP A 1 295 ? 14.208 0.903 -18.030 1.00 92.56 295 TRP A O 1
ATOM 2312 N N . PRO A 1 296 ? 14.018 -1.335 -18.218 1.00 92.25 296 PRO A N 1
ATOM 2313 C CA . PRO A 1 296 ? 15.224 -1.484 -19.022 1.00 92.25 296 PRO A CA 1
ATOM 2314 C C . PRO A 1 296 ? 15.151 -0.643 -20.304 1.00 92.25 296 PRO A C 1
ATOM 2316 O O . PRO A 1 296 ? 14.135 -0.595 -20.993 1.00 92.25 296 PRO A O 1
ATOM 2319 N N . GLY A 1 297 ? 16.215 0.109 -20.590 1.00 89.06 297 GLY A N 1
ATOM 2320 C CA . GLY A 1 297 ? 16.274 0.992 -21.762 1.00 89.06 297 GLY A CA 1
ATOM 2321 C C . GLY A 1 297 ? 15.531 2.332 -21.640 1.00 89.06 297 GLY A C 1
ATOM 2322 O O . GLY A 1 297 ? 15.661 3.157 -22.547 1.00 89.06 297 GLY A O 1
ATOM 2323 N N . MET A 1 298 ? 14.838 2.620 -20.527 1.00 88.19 298 MET A N 1
ATOM 2324 C CA . MET A 1 298 ? 14.105 3.884 -20.317 1.00 88.19 298 MET A CA 1
ATOM 2325 C C . MET A 1 298 ? 14.952 5.125 -20.624 1.00 88.19 298 MET A C 1
ATOM 2327 O O . MET A 1 298 ? 14.527 6.009 -21.363 1.00 88.19 298 MET A O 1
ATOM 2331 N N . SER A 1 299 ? 16.171 5.190 -20.084 1.00 85.31 299 SER A N 1
ATOM 2332 C CA . SER A 1 299 ? 17.064 6.336 -20.281 1.00 85.31 299 SER A CA 1
ATOM 2333 C C . SER A 1 299 ? 17.408 6.559 -21.753 1.00 85.31 299 SER A C 1
ATOM 2335 O O . SER A 1 299 ? 17.496 7.704 -22.183 1.00 85.31 299 SER A O 1
ATOM 2337 N N . SER A 1 300 ? 17.589 5.487 -22.530 1.00 87.25 300 SER A N 1
ATOM 2338 C CA . SER A 1 300 ? 17.866 5.589 -23.966 1.00 87.25 300 SER A CA 1
ATOM 2339 C C . SER A 1 300 ? 16.644 6.106 -24.722 1.00 87.25 300 SER A C 1
ATOM 2341 O O . SER A 1 300 ? 16.757 7.053 -25.495 1.00 87.25 300 SER A O 1
ATOM 2343 N N . GLN A 1 301 ? 15.464 5.562 -24.417 1.00 86.62 301 GLN A N 1
ATOM 2344 C CA . GLN A 1 301 ? 14.199 5.965 -25.038 1.00 86.62 301 GLN A CA 1
ATOM 2345 C C . GLN A 1 301 ? 13.848 7.432 -24.754 1.00 86.62 301 GLN A C 1
ATOM 2347 O O . GLN A 1 301 ? 13.398 8.143 -25.647 1.00 86.62 301 GLN A O 1
ATOM 2352 N N . ILE A 1 302 ? 14.100 7.922 -23.532 1.00 82.75 302 ILE A N 1
ATOM 2353 C CA . ILE A 1 302 ? 13.912 9.343 -23.193 1.00 82.75 302 ILE A CA 1
ATOM 2354 C C . ILE A 1 302 ? 14.862 10.220 -24.012 1.00 82.75 302 ILE A C 1
ATOM 2356 O O . ILE A 1 302 ? 14.446 11.257 -24.530 1.00 82.75 302 ILE A O 1
ATOM 2360 N N . LYS A 1 303 ? 16.139 9.831 -24.125 1.00 83.62 303 LYS A N 1
ATOM 2361 C CA . LYS A 1 303 ? 17.129 10.597 -24.895 1.00 83.62 303 LYS A CA 1
ATOM 2362 C C . LYS A 1 303 ? 16.714 10.702 -26.361 1.00 83.62 303 LYS A C 1
ATOM 2364 O O . LYS A 1 303 ? 16.711 11.808 -26.887 1.00 83.62 303 LYS A O 1
ATOM 2369 N N . GLU A 1 304 ? 16.312 9.591 -26.966 1.00 85.75 304 GLU A N 1
ATOM 2370 C CA . GLU A 1 304 ? 15.836 9.530 -28.349 1.00 85.75 304 GLU A CA 1
ATOM 2371 C C . GLU A 1 304 ? 14.574 10.381 -28.564 1.00 85.75 304 GLU A C 1
ATOM 2373 O O . GLU A 1 304 ? 14.534 11.212 -29.470 1.00 85.75 304 GLU A O 1
ATOM 2378 N N . ALA A 1 305 ? 13.575 10.260 -27.683 1.00 80.56 305 ALA A N 1
ATOM 2379 C CA . ALA A 1 305 ? 12.341 11.043 -27.767 1.00 80.56 305 ALA A CA 1
ATOM 2380 C C . ALA A 1 305 ? 12.588 12.558 -27.662 1.00 80.56 305 ALA A C 1
ATOM 2382 O O . ALA A 1 305 ? 11.913 13.351 -28.314 1.00 80.56 305 ALA A O 1
ATOM 2383 N N . VAL A 1 306 ? 13.558 12.980 -26.844 1.00 77.62 306 VAL A N 1
ATOM 2384 C CA . VAL A 1 306 ? 13.933 14.395 -26.728 1.00 77.62 306 VAL A CA 1
ATOM 2385 C C . VAL A 1 306 ? 14.720 14.874 -27.947 1.00 77.62 306 VAL A C 1
ATOM 2387 O O . VAL A 1 306 ? 14.450 15.975 -28.421 1.00 77.62 306 VAL A O 1
ATOM 2390 N N . SER A 1 307 ? 15.656 14.070 -28.457 1.00 80.38 307 SER A N 1
ATOM 2391 C CA . SER A 1 307 ? 16.449 14.400 -29.648 1.00 80.38 307 SER A CA 1
ATOM 2392 C C . SER A 1 307 ? 15.596 14.530 -30.911 1.00 80.38 307 SER A C 1
ATOM 2394 O O . SER A 1 307 ? 15.862 15.402 -31.731 1.00 80.38 307 SER A O 1
ATOM 2396 N N . ASN A 1 308 ? 14.542 13.723 -31.040 1.00 81.44 308 ASN A N 1
ATOM 2397 C CA . ASN A 1 308 ? 13.650 13.730 -32.203 1.00 81.44 308 ASN A CA 1
ATOM 2398 C C . ASN A 1 308 ? 12.529 14.786 -32.123 1.00 81.44 308 ASN A C 1
ATOM 2400 O O . ASN A 1 308 ? 11.652 14.819 -32.984 1.00 81.44 308 ASN A O 1
ATOM 2404 N N . CYS A 1 309 ? 12.523 15.646 -31.099 1.00 78.69 309 CYS A N 1
ATOM 2405 C CA . CYS A 1 309 ? 11.487 16.658 -30.911 1.00 78.69 309 CYS A CA 1
ATOM 2406 C C . CYS A 1 309 ? 11.963 18.057 -31.314 1.00 78.69 309 CYS A C 1
ATOM 2408 O O . CYS A 1 309 ? 12.860 18.629 -30.691 1.00 78.69 309 CYS A O 1
ATOM 2410 N N . SER A 1 310 ? 11.283 18.641 -32.302 1.00 71.38 310 SER A N 1
ATOM 2411 C CA . SER A 1 310 ? 11.539 19.996 -32.804 1.00 71.38 310 SER A CA 1
ATOM 2412 C C . SER A 1 310 ? 11.404 21.069 -31.717 1.00 71.38 310 SER A C 1
ATOM 2414 O O . SER A 1 310 ? 12.291 21.905 -31.565 1.00 71.38 310 SER A O 1
ATOM 2416 N N . LEU A 1 311 ? 10.362 20.991 -30.882 1.00 70.75 311 LEU A N 1
ATOM 2417 C CA . LEU A 1 311 ? 10.128 21.945 -29.788 1.00 70.75 311 LEU A CA 1
ATOM 2418 C C . LEU A 1 311 ? 11.222 21.878 -28.708 1.00 70.75 311 LEU A C 1
ATOM 2420 O O . LEU A 1 311 ? 11.635 22.900 -28.161 1.00 70.75 311 LEU A O 1
ATOM 2424 N N . CYS A 1 312 ? 11.743 20.681 -28.419 1.00 69.81 312 CYS A N 1
ATOM 2425 C CA . CYS A 1 312 ? 12.869 20.512 -27.497 1.00 69.81 312 CYS A CA 1
ATOM 2426 C C . CYS A 1 312 ? 14.182 21.076 -28.064 1.00 69.81 312 CYS A C 1
ATOM 2428 O O . CYS A 1 312 ? 15.009 21.562 -27.289 1.00 69.81 312 CYS A O 1
ATOM 2430 N N . ALA A 1 313 ? 14.382 21.011 -29.384 1.00 68.25 313 ALA A N 1
ATOM 2431 C CA . ALA A 1 313 ? 15.561 21.559 -30.054 1.00 68.25 313 ALA A CA 1
ATOM 2432 C C . ALA A 1 313 ? 15.575 23.102 -30.028 1.00 68.25 313 ALA A C 1
ATOM 2434 O O . ALA A 1 313 ? 16.615 23.712 -29.760 1.00 68.25 313 ALA A O 1
ATOM 2435 N N . GLU A 1 314 ? 14.413 23.737 -30.210 1.00 64.56 314 GLU A N 1
ATOM 2436 C CA . GLU A 1 314 ? 14.247 25.196 -30.100 1.00 64.56 314 GLU A CA 1
ATOM 2437 C C . GLU A 1 314 ? 14.487 25.707 -28.669 1.00 64.56 314 GLU A C 1
ATOM 2439 O O . GLU A 1 314 ? 15.165 26.715 -28.449 1.00 64.56 314 GLU A O 1
ATOM 2444 N N . TYR A 1 315 ? 14.003 24.979 -27.659 1.00 63.06 315 TYR A N 1
ATOM 2445 C CA . TYR A 1 315 ? 14.201 25.359 -26.256 1.00 63.06 315 TYR A CA 1
ATOM 2446 C C . TYR A 1 315 ? 15.675 25.270 -25.811 1.00 63.06 315 TYR A C 1
ATOM 2448 O O . TYR A 1 315 ? 16.128 26.043 -24.961 1.00 63.06 315 TYR A O 1
ATOM 2456 N N . GLN A 1 316 ? 16.452 24.347 -26.392 1.00 58.62 316 GLN A N 1
ATOM 2457 C CA . GLN A 1 316 ? 17.895 24.225 -26.138 1.00 58.62 316 GLN A CA 1
ATOM 2458 C C . GLN A 1 316 ? 18.689 25.397 -26.730 1.00 58.62 316 GLN A C 1
ATOM 2460 O O . GLN A 1 316 ? 19.595 25.913 -26.074 1.00 58.62 316 GLN A O 1
ATOM 2465 N N . THR A 1 317 ? 18.315 25.868 -27.923 1.00 56.75 317 THR A N 1
ATOM 2466 C CA . THR A 1 317 ? 18.959 27.018 -28.585 1.00 56.75 317 THR A CA 1
ATOM 2467 C C . THR A 1 317 ? 18.630 28.354 -27.915 1.00 56.75 317 THR A C 1
ATOM 2469 O O . THR A 1 317 ? 19.452 29.270 -27.927 1.00 56.75 317 THR A O 1
ATOM 2472 N N . GLN A 1 318 ? 17.468 28.482 -27.267 1.00 55.56 318 GLN A N 1
ATOM 2473 C CA . GLN A 1 318 ? 17.133 29.682 -26.489 1.00 55.56 318 GLN A CA 1
ATOM 2474 C C . GLN A 1 318 ? 17.903 29.785 -25.160 1.00 55.56 318 GLN A C 1
ATOM 2476 O O . GLN A 1 318 ? 18.212 30.894 -24.723 1.00 55.56 318 GLN A O 1
ATOM 2481 N N . ARG A 1 319 ? 18.247 28.660 -24.509 1.00 51.34 319 ARG A N 1
ATOM 2482 C CA . ARG A 1 319 ? 19.023 28.673 -23.249 1.00 51.34 319 ARG A CA 1
ATOM 2483 C C . ARG A 1 319 ? 20.514 28.936 -23.464 1.00 51.34 319 ARG A C 1
ATOM 2485 O O . ARG A 1 319 ? 21.118 29.578 -22.613 1.00 51.34 319 ARG A O 1
ATOM 2492 N N . SER A 1 320 ? 21.099 28.508 -24.585 1.00 51.19 320 SER A N 1
ATOM 2493 C CA . SER A 1 320 ? 22.506 28.808 -24.897 1.00 51.19 320 SER A CA 1
ATOM 2494 C C . SER A 1 320 ? 22.748 30.296 -25.178 1.00 51.19 320 SER A C 1
ATOM 2496 O O . SER A 1 320 ? 23.791 30.816 -24.802 1.00 51.19 320 SER A O 1
ATOM 2498 N N . ARG A 1 321 ? 21.762 31.009 -25.744 1.00 48.16 321 ARG A N 1
ATOM 2499 C CA . ARG A 1 321 ? 21.824 32.462 -26.003 1.00 48.16 321 ARG A CA 1
ATOM 2500 C C . ARG A 1 321 ? 21.652 33.357 -24.770 1.00 48.16 321 ARG A C 1
ATOM 2502 O O . ARG A 1 321 ? 21.990 34.526 -24.850 1.00 48.16 321 ARG A O 1
ATOM 2509 N N . LYS A 1 322 ? 21.100 32.846 -23.664 1.00 45.81 322 LYS A N 1
ATOM 2510 C CA . LYS A 1 322 ? 20.933 33.599 -22.401 1.00 45.81 322 LYS A CA 1
ATOM 2511 C C . LYS A 1 322 ? 22.116 33.461 -21.435 1.00 45.81 322 LYS A C 1
ATOM 2513 O O . LYS A 1 322 ? 22.150 34.164 -20.434 1.00 45.81 322 LYS A O 1
ATOM 2518 N N . ASN A 1 323 ? 23.040 32.543 -21.717 1.00 43.69 323 ASN A N 1
ATOM 2519 C CA . ASN A 1 323 ? 24.221 32.267 -20.895 1.00 43.69 323 ASN A CA 1
ATOM 2520 C C . ASN A 1 323 ? 25.518 32.807 -21.540 1.00 43.69 323 ASN A C 1
ATOM 2522 O O . ASN A 1 323 ? 26.607 32.326 -21.226 1.00 43.69 323 ASN A O 1
ATOM 2526 N N . HIS A 1 324 ? 25.395 33.744 -22.479 1.00 38.16 324 HIS A N 1
ATOM 2527 C CA . HIS A 1 324 ? 26.454 34.594 -23.034 1.00 38.16 324 HIS A CA 1
ATOM 2528 C C . HIS A 1 324 ? 25.983 36.042 -22.913 1.00 38.16 324 HIS A C 1
ATOM 2530 O O . HIS A 1 324 ? 26.857 36.915 -22.749 1.00 38.16 324 HIS A O 1
#